Protein AF-A0A662W410-F1 (afdb_monomer_lite)

Foldseek 3Di:
DKAWQKKKKKFKFLALPLDDPVLVVVLCVVVPWDWDDDDDDQPADPVRDGPDDPPPVDWTWTWDDDPPKIKIWTWGSQPCDVLRHRMIMIMIMISDLVVRLVVVVVVVVVCVVVVNPVRRQWMKMKIKIKAFAPCLVVLLVVCLDLVLVCLCCVLQVARWDDDDQWTWHDRPSDASTKIWHWACPPDPPNRIIMIMMMGIHPDSVCSVCVVVSVVSVVVSSD

pLDDT: mean 81.31, std 15.24, range [39.34, 97.38]

Secondary structure (DSSP, 8-state):
-EEEEEEEEEEEESSTTSS-HHHHHHHHHHTTPBPPPP-----B-TTSPBP------PPEEEEEEETTEEEEEEEETT--BTTBTT-EEEEEEES-HHHHHHHHHHHHHHHHHTT-GGGEEEEEEEEEEEEE-TTHHHHHHHTTSHHHHGGGHHHHSSPPEEETTEEE-S-TTSTT-EEEEEES-S-S-TTEEEEEEEEEESSGGGGGGHHHHHHHHHHHH-

Structure (mmCIF, N/CA/C/O backbone):
data_AF-A0A662W410-F1
#
_entry.id   AF-A0A662W410-F1
#
loop_
_atom_site.group_PDB
_atom_site.id
_atom_site.type_symbol
_atom_site.label_atom_id
_atom_site.label_alt_id
_atom_site.label_comp_id
_atom_site.label_asym_id
_atom_site.label_entity_id
_atom_site.label_seq_id
_atom_site.pdbx_PDB_ins_code
_atom_site.Cartn_x
_atom_site.Cartn_y
_atom_site.Cartn_z
_atom_site.occupancy
_atom_site.B_iso_or_equiv
_atom_site.auth_seq_id
_atom_site.auth_comp_id
_atom_site.auth_asym_id
_atom_site.auth_atom_id
_atom_site.pdbx_PDB_model_num
ATOM 1 N N . MET A 1 1 ? 20.066 -5.881 -10.248 1.00 77.06 1 MET A N 1
ATOM 2 C CA . MET A 1 1 ? 19.606 -6.468 -8.963 1.00 77.06 1 MET A CA 1
ATOM 3 C C . MET A 1 1 ? 18.553 -5.550 -8.358 1.00 77.06 1 MET A C 1
ATOM 5 O O . MET A 1 1 ? 18.804 -4.354 -8.312 1.00 77.06 1 MET A O 1
ATOM 9 N N . LEU A 1 2 ? 17.397 -6.066 -7.923 1.00 81.88 2 LEU A N 1
ATOM 10 C CA . LEU A 1 2 ? 16.370 -5.279 -7.224 1.00 81.88 2 LEU A CA 1
ATOM 11 C C . LEU A 1 2 ? 16.410 -5.587 -5.723 1.00 81.88 2 LEU A C 1
ATOM 13 O O . LEU A 1 2 ? 16.306 -6.747 -5.330 1.00 81.88 2 LEU A O 1
ATOM 17 N N . ARG A 1 3 ? 16.522 -4.549 -4.894 1.00 85.62 3 ARG A N 1
ATOM 18 C CA . ARG A 1 3 ? 16.372 -4.627 -3.439 1.00 85.62 3 ARG A CA 1
ATOM 19 C C . ARG A 1 3 ? 15.074 -3.945 -3.029 1.00 85.62 3 ARG A C 1
ATOM 21 O O . ARG A 1 3 ? 14.926 -2.744 -3.239 1.00 85.62 3 ARG A O 1
ATOM 28 N N . ILE A 1 4 ? 14.160 -4.687 -2.413 1.00 84.12 4 ILE A N 1
ATOM 29 C CA . ILE A 1 4 ? 12.928 -4.121 -1.853 1.00 84.12 4 ILE A CA 1
ATOM 30 C C . ILE A 1 4 ? 13.285 -3.328 -0.590 1.00 84.12 4 ILE A C 1
ATOM 32 O O . ILE A 1 4 ? 14.067 -3.786 0.242 1.00 84.12 4 ILE A O 1
ATOM 36 N N . LEU A 1 5 ? 12.756 -2.110 -0.491 1.00 87.94 5 LEU A N 1
ATOM 37 C CA . LEU A 1 5 ? 12.884 -1.244 0.680 1.00 87.94 5 LEU A CA 1
ATOM 38 C C . LEU A 1 5 ? 11.619 -1.275 1.531 1.00 87.94 5 LEU A C 1
ATOM 40 O O . LEU A 1 5 ? 11.706 -1.287 2.755 1.00 87.94 5 LEU A O 1
ATOM 44 N N . SER A 1 6 ? 10.453 -1.258 0.886 1.00 91.94 6 SER A N 1
ATOM 45 C CA . SER A 1 6 ? 9.172 -1.342 1.572 1.00 91.94 6 SER A CA 1
ATOM 46 C C . SER A 1 6 ? 8.074 -1.913 0.687 1.00 91.94 6 SER A C 1
ATOM 48 O O . SER A 1 6 ? 8.053 -1.721 -0.534 1.00 91.94 6 SER A O 1
ATOM 50 N N . THR A 1 7 ? 7.137 -2.577 1.352 1.00 93.56 7 THR A N 1
ATOM 51 C CA . THR A 1 7 ? 5.847 -3.000 0.822 1.00 93.56 7 THR A CA 1
ATOM 52 C C . THR A 1 7 ? 4.753 -2.319 1.631 1.00 93.56 7 THR A C 1
ATOM 54 O O . THR A 1 7 ? 4.834 -2.259 2.856 1.00 93.56 7 THR A O 1
ATOM 57 N N . SER A 1 8 ? 3.729 -1.816 0.949 1.00 95.50 8 SER A N 1
ATOM 58 C CA . SER A 1 8 ? 2.481 -1.350 1.545 1.00 95.50 8 SER A CA 1
ATOM 59 C C . SER A 1 8 ? 1.311 -2.103 0.929 1.00 95.50 8 SER A C 1
ATOM 61 O O . SER A 1 8 ? 1.246 -2.203 -0.295 1.00 95.50 8 SER A O 1
ATOM 63 N N . LEU A 1 9 ? 0.398 -2.612 1.752 1.00 97.38 9 LEU A N 1
ATOM 64 C CA . LEU A 1 9 ? -0.842 -3.267 1.329 1.00 97.38 9 LEU A CA 1
ATOM 65 C C . LEU A 1 9 ? -2.027 -2.515 1.930 1.00 97.38 9 LEU A C 1
ATOM 67 O O . LEU A 1 9 ? -2.060 -2.304 3.143 1.00 97.38 9 LEU A O 1
ATOM 71 N N . ALA A 1 10 ? -2.994 -2.114 1.107 1.00 96.88 10 ALA A N 1
ATOM 72 C CA . ALA A 1 10 ? -4.069 -1.219 1.515 1.00 96.88 10 ALA A CA 1
ATOM 73 C C . ALA A 1 10 ? -5.460 -1.703 1.092 1.00 96.88 10 ALA A C 1
ATOM 75 O O . ALA A 1 10 ? -5.645 -2.240 0.001 1.00 96.88 10 ALA A O 1
ATOM 76 N N . CYS A 1 11 ? -6.451 -1.447 1.945 1.00 97.12 11 CYS A N 1
ATOM 77 C CA . CYS A 1 11 ? -7.860 -1.423 1.561 1.00 97.12 11 CYS A CA 1
ATOM 78 C C . CYS A 1 11 ? -8.242 0.025 1.252 1.00 97.12 11 CYS A C 1
ATOM 80 O O . CYS A 1 11 ? -8.046 0.897 2.102 1.00 97.12 11 CYS A O 1
ATOM 82 N N . ILE A 1 12 ? -8.797 0.278 0.068 1.00 95.94 12 ILE A N 1
ATOM 83 C CA . ILE A 1 12 ? -9.310 1.591 -0.332 1.00 95.94 12 ILE A CA 1
ATOM 84 C C . ILE A 1 12 ? -10.833 1.576 -0.264 1.00 95.94 12 ILE A C 1
ATOM 86 O O . ILE A 1 12 ? -11.480 0.677 -0.804 1.00 95.94 12 ILE A O 1
ATOM 90 N N . PHE A 1 13 ? -11.400 2.625 0.322 1.00 95.56 13 PHE A N 1
ATOM 91 C CA . PHE A 1 13 ? -12.837 2.857 0.389 1.00 95.56 13 PHE A CA 1
ATOM 92 C C . PHE A 1 13 ? -13.218 4.097 -0.423 1.00 95.56 13 PHE A C 1
ATOM 94 O O . PHE A 1 13 ? -12.426 5.031 -0.562 1.00 95.56 13 PHE A O 1
ATOM 101 N N . SER A 1 14 ? -14.449 4.137 -0.940 1.00 92.31 14 SER A N 1
ATOM 102 C CA . SER A 1 14 ? -14.929 5.273 -1.752 1.00 92.31 14 SER A CA 1
ATOM 103 C C . SER A 1 14 ? -15.345 6.495 -0.927 1.00 92.31 14 SER A C 1
ATOM 105 O O . SER A 1 14 ? -15.604 7.548 -1.508 1.00 92.31 14 SER A O 1
ATOM 107 N N . TYR A 1 15 ? -15.410 6.348 0.398 1.00 90.25 15 TYR A N 1
ATOM 108 C CA . TYR A 1 15 ? -15.907 7.357 1.328 1.00 90.25 15 TYR A CA 1
ATOM 109 C C . TYR A 1 15 ? -14.915 7.586 2.476 1.00 90.25 15 TYR A C 1
ATOM 111 O O . TYR A 1 15 ? -14.186 6.658 2.851 1.00 90.25 15 TYR A O 1
ATOM 119 N N . PRO A 1 16 ? -14.872 8.805 3.040 1.00 87.31 16 PRO A N 1
ATOM 120 C CA . PRO A 1 16 ? -13.898 9.169 4.061 1.00 87.31 16 PRO A CA 1
ATOM 121 C C . PRO A 1 16 ? -14.120 8.435 5.391 1.00 87.31 16 PRO A C 1
ATOM 123 O O . PRO A 1 16 ? -13.166 7.969 6.005 1.00 87.31 16 PRO A O 1
ATOM 126 N N . ASP A 1 17 ? -15.372 8.254 5.805 1.00 87.69 17 ASP A N 1
ATOM 127 C CA . ASP A 1 17 ? -15.707 7.878 7.182 1.00 87.69 17 ASP A CA 1
ATOM 128 C C . ASP A 1 17 ? -16.260 6.445 7.298 1.00 87.69 17 ASP A C 1
ATOM 130 O O . ASP A 1 17 ? -17.206 6.195 8.038 1.00 87.69 17 ASP A O 1
ATOM 134 N N . ILE A 1 18 ? -15.680 5.495 6.551 1.00 93.25 18 ILE A N 1
ATOM 135 C CA . ILE A 1 18 ? -16.076 4.072 6.620 1.00 93.25 18 ILE A CA 1
ATOM 136 C C . ILE A 1 18 ? -15.586 3.404 7.908 1.00 93.25 18 ILE A C 1
ATOM 138 O O . ILE A 1 18 ? -16.308 2.615 8.510 1.00 93.25 18 ILE A O 1
ATOM 142 N N . ILE A 1 19 ? -14.359 3.709 8.338 1.00 93.25 19 ILE A N 1
ATOM 143 C CA . ILE A 1 19 ? -13.784 3.142 9.560 1.00 93.25 19 ILE A CA 1
ATOM 144 C C . ILE A 1 19 ? -13.885 4.164 10.693 1.00 93.25 19 ILE A C 1
ATOM 146 O O . ILE A 1 19 ? -13.343 5.273 10.599 1.00 93.25 19 ILE A O 1
ATOM 150 N N . ASP A 1 20 ? -14.510 3.759 11.803 1.00 92.00 20 ASP A N 1
ATOM 151 C CA . ASP A 1 20 ? -14.455 4.514 13.052 1.00 92.00 20 ASP A CA 1
ATOM 152 C C . ASP A 1 20 ? -13.020 4.498 13.600 1.00 92.00 20 ASP A C 1
ATOM 154 O O . ASP A 1 20 ? -12.436 3.469 13.949 1.00 92.00 20 ASP A O 1
ATOM 158 N N . ARG A 1 21 ? -12.446 5.694 13.698 1.00 89.44 21 ARG A N 1
ATOM 159 C CA . ARG A 1 21 ? -11.072 5.929 14.141 1.00 89.44 21 ARG A CA 1
ATOM 160 C C . ARG A 1 21 ? -10.811 5.482 15.573 1.00 89.44 21 ARG A C 1
ATOM 162 O O . ARG A 1 21 ? -9.722 4.992 15.869 1.00 89.44 21 ARG A O 1
ATOM 169 N N . LYS A 1 22 ? -11.760 5.710 16.479 1.00 90.69 22 LYS A N 1
ATOM 170 C CA . LYS A 1 22 ? -11.620 5.356 17.896 1.00 90.69 22 LYS A CA 1
ATOM 171 C C . LYS A 1 22 ? -11.700 3.848 18.063 1.00 90.69 22 LYS A C 1
ATOM 173 O O . LYS A 1 22 ? -10.907 3.297 18.827 1.00 90.69 22 LYS A O 1
ATOM 178 N N . ASP A 1 23 ? -12.597 3.200 17.328 1.00 94.81 23 ASP A N 1
ATOM 179 C CA . ASP A 1 23 ? -12.696 1.742 17.299 1.00 94.81 23 ASP A CA 1
ATOM 180 C C . ASP A 1 23 ? -11.412 1.114 16.737 1.00 94.81 23 ASP A C 1
ATOM 182 O O . ASP A 1 23 ? -10.775 0.322 17.433 1.00 94.81 23 ASP A O 1
ATOM 186 N N . LEU A 1 24 ? -10.940 1.550 15.560 1.00 95.44 24 LEU A N 1
ATOM 187 C CA . LEU A 1 24 ? -9.682 1.060 14.982 1.00 95.44 24 LEU A CA 1
ATOM 188 C C . LEU A 1 24 ? -8.494 1.293 15.926 1.00 95.44 24 LEU A C 1
ATOM 190 O O . LEU A 1 24 ? -7.686 0.393 16.144 1.00 95.44 24 LEU A O 1
ATOM 194 N N . ALA A 1 25 ? -8.381 2.480 16.526 1.00 93.56 25 ALA A N 1
ATOM 195 C CA . ALA A 1 25 ? -7.316 2.774 17.481 1.00 93.56 25 ALA A CA 1
ATOM 196 C C . ALA A 1 25 ? -7.355 1.848 18.706 1.00 93.56 25 ALA A C 1
ATOM 198 O O . ALA A 1 25 ? -6.301 1.432 19.188 1.00 93.56 25 ALA A O 1
ATOM 199 N N . SER A 1 26 ? -8.548 1.530 19.211 1.00 95.25 26 SER A N 1
ATOM 200 C CA . SER A 1 26 ? -8.730 0.637 20.361 1.00 95.25 26 SER A CA 1
ATOM 201 C C . SER A 1 26 ? -8.345 -0.793 19.994 1.00 95.25 26 SER A C 1
ATOM 203 O O . SER A 1 26 ? -7.510 -1.392 20.670 1.00 95.25 26 SER A O 1
ATOM 205 N N . TYR A 1 27 ? -8.824 -1.275 18.846 1.00 96.56 27 TYR A N 1
ATOM 206 C CA . TYR A 1 27 ? -8.456 -2.574 18.293 1.00 96.56 27 TYR A CA 1
ATOM 207 C C . TYR A 1 27 ? -6.939 -2.722 18.108 1.00 96.56 27 TYR A C 1
ATOM 209 O O . TYR A 1 27 ? -6.340 -3.707 18.536 1.00 96.56 27 TYR A O 1
ATOM 217 N N . LEU A 1 28 ? -6.274 -1.721 17.523 1.00 96.00 28 LEU A N 1
ATOM 218 C CA . LEU A 1 28 ? -4.826 -1.755 17.310 1.00 96.00 28 LEU A CA 1
ATOM 219 C C . LEU A 1 28 ? -4.052 -1.805 18.636 1.00 96.00 28 LEU A C 1
ATOM 221 O O . LEU A 1 28 ? -3.091 -2.569 18.747 1.00 96.00 28 LEU A O 1
ATOM 225 N N . LYS A 1 29 ? -4.492 -1.073 19.669 1.00 95.56 29 LYS A N 1
ATOM 226 C CA . LYS A 1 29 ? -3.900 -1.165 21.018 1.00 95.56 29 LYS A CA 1
ATOM 227 C C . LYS A 1 29 ? -4.070 -2.553 21.625 1.00 95.56 29 LYS A C 1
ATOM 229 O O . LYS A 1 29 ? -3.105 -3.089 22.162 1.00 95.56 29 LYS A O 1
ATOM 234 N N . GLU A 1 30 ? -5.254 -3.152 21.508 1.00 95.88 30 GLU A N 1
ATOM 235 C CA . GLU A 1 30 ? -5.524 -4.516 21.987 1.00 95.88 30 GLU A CA 1
ATOM 236 C C . GLU A 1 30 ? -4.631 -5.556 21.298 1.00 95.88 30 GLU A C 1
ATOM 238 O O . GLU A 1 30 ? -4.193 -6.520 21.923 1.00 95.88 30 GLU A O 1
ATOM 243 N N . LYS A 1 31 ? -4.293 -5.338 20.022 1.00 95.06 31 LYS A N 1
ATOM 244 C CA . LYS A 1 31 ? -3.345 -6.169 19.259 1.00 95.06 31 LYS A CA 1
ATOM 245 C C . LYS A 1 31 ? -1.867 -5.843 19.530 1.00 95.06 31 LYS A C 1
ATOM 247 O O . LYS A 1 31 ? -0.979 -6.451 18.926 1.00 95.06 31 LYS A O 1
ATOM 252 N N . GLY A 1 32 ? -1.588 -4.920 20.452 1.00 94.69 32 GLY A N 1
ATOM 253 C CA . GLY A 1 32 ? -0.242 -4.568 20.904 1.00 94.69 32 GLY A CA 1
ATOM 254 C C . GLY A 1 32 ? 0.481 -3.537 20.034 1.00 94.69 32 GLY A C 1
ATOM 255 O O . GLY A 1 32 ? 1.708 -3.464 20.088 1.00 94.69 32 GLY A O 1
ATOM 256 N N . TYR A 1 33 ? -0.240 -2.758 19.223 1.00 95.50 33 TYR A N 1
ATOM 257 C CA . TYR A 1 33 ? 0.340 -1.632 18.493 1.00 95.50 33 TYR A CA 1
ATOM 258 C C . TYR A 1 33 ? 0.423 -0.388 19.374 1.00 95.50 33 TYR A C 1
ATOM 260 O O . TYR A 1 33 ? -0.468 -0.079 20.168 1.00 95.50 33 TYR A O 1
ATOM 268 N N . THR A 1 34 ? 1.493 0.372 19.178 1.00 94.94 34 THR A N 1
ATOM 269 C CA . THR A 1 34 ? 1.678 1.683 19.791 1.00 94.94 34 THR A CA 1
ATOM 270 C C . THR A 1 34 ? 1.107 2.752 18.869 1.00 94.94 34 THR A C 1
ATOM 272 O O . THR A 1 34 ? 1.459 2.810 17.693 1.00 94.94 34 THR A O 1
ATOM 275 N N . LEU A 1 35 ? 0.250 3.623 19.404 1.00 91.06 35 LEU A N 1
ATOM 276 C CA . LEU A 1 35 ? -0.185 4.836 18.712 1.00 91.06 35 LEU A CA 1
ATOM 277 C C . LEU A 1 35 ? 0.588 6.025 19.296 1.00 91.06 35 LEU A C 1
ATOM 279 O O . LEU A 1 35 ? 0.445 6.282 20.496 1.00 91.06 35 LEU A O 1
ATOM 283 N N . PRO A 1 36 ? 1.387 6.756 18.499 1.00 81.50 36 PRO A N 1
ATOM 284 C CA . PRO A 1 36 ? 2.016 7.988 18.941 1.00 81.50 36 PRO A CA 1
ATOM 285 C C . PRO A 1 36 ? 0.951 8.981 19.408 1.00 81.50 36 PRO A C 1
ATOM 287 O O . PRO A 1 36 ? -0.072 9.184 18.752 1.00 81.50 36 PRO A O 1
ATOM 290 N N . THR A 1 37 ? 1.203 9.641 20.532 1.00 66.94 37 THR A N 1
ATOM 291 C CA . THR A 1 37 ? 0.434 10.818 20.931 1.00 66.94 37 THR A CA 1
ATOM 292 C C . THR A 1 37 ? 0.701 11.940 19.933 1.00 66.94 37 THR A C 1
ATOM 294 O O . THR A 1 37 ? 1.854 12.269 19.652 1.00 66.94 37 THR A O 1
ATOM 297 N N . MET A 1 38 ? -0.361 12.538 19.387 1.00 58.75 38 MET A N 1
ATOM 298 C CA . MET A 1 38 ? -0.220 13.703 18.514 1.00 58.75 38 MET A CA 1
ATOM 299 C C . MET A 1 38 ? 0.464 14.830 19.291 1.00 58.75 38 MET A C 1
ATOM 301 O O . MET A 1 38 ? -0.033 15.259 20.334 1.00 58.75 38 MET A O 1
ATOM 305 N N . LYS A 1 39 ? 1.592 15.332 18.781 1.00 52.16 39 LYS A N 1
ATOM 306 C CA . LYS A 1 39 ? 2.090 16.642 19.200 1.00 52.16 39 LYS A CA 1
ATOM 307 C C . LYS A 1 39 ? 1.168 17.681 18.564 1.00 52.16 39 LYS A C 1
ATOM 309 O O . LYS A 1 39 ? 1.097 17.755 17.343 1.00 52.16 39 LYS A O 1
ATOM 314 N N . ARG A 1 40 ? 0.430 18.443 19.376 1.00 49.88 40 ARG A N 1
ATOM 315 C CA . ARG A 1 40 ? -0.246 19.656 18.898 1.00 49.88 40 ARG A CA 1
ATOM 316 C C . ARG A 1 40 ? 0.839 20.641 18.469 1.00 49.88 40 ARG A C 1
ATOM 318 O O . ARG A 1 40 ? 1.584 21.122 19.316 1.00 49.88 40 ARG A O 1
ATOM 325 N N . GLU A 1 41 ? 0.947 20.908 17.174 1.00 45.06 41 GLU A N 1
ATOM 326 C CA . GLU A 1 41 ? 1.665 22.081 16.683 1.00 45.06 41 GLU A CA 1
ATOM 327 C C . GLU A 1 41 ? 0.673 23.248 16.672 1.00 45.06 41 GLU A C 1
ATOM 329 O O . GLU A 1 41 ? -0.217 23.314 15.827 1.00 45.06 41 GLU A O 1
ATOM 334 N N . GLU A 1 42 ? 0.775 24.142 17.657 1.00 43.78 42 GLU A N 1
ATOM 335 C CA . GLU A 1 42 ? 0.083 25.430 17.600 1.00 43.78 42 GLU A CA 1
ATOM 336 C C . GLU A 1 42 ? 0.754 26.287 16.522 1.00 43.78 42 GLU A C 1
ATOM 338 O O . GLU A 1 42 ? 1.892 26.733 16.677 1.00 43.78 42 GLU A O 1
ATOM 343 N N . ILE A 1 43 ? 0.058 26.517 15.408 1.00 46.31 43 ILE A N 1
ATOM 344 C CA . ILE A 1 43 ? 0.503 27.473 14.393 1.00 46.31 43 ILE A CA 1
ATOM 345 C C . ILE A 1 43 ? 0.174 28.876 14.913 1.00 46.31 43 ILE A C 1
ATOM 347 O O . ILE A 1 43 ? -0.945 29.372 14.778 1.00 46.31 43 ILE A O 1
ATOM 351 N N . LEU A 1 44 ? 1.161 29.513 15.539 1.00 42.72 44 LEU A N 1
ATOM 352 C CA . LEU A 1 44 ? 1.097 30.913 15.952 1.00 42.72 44 LEU A CA 1
ATOM 353 C C . LEU A 1 44 ? 1.490 31.811 14.773 1.00 42.72 44 LEU A C 1
ATOM 355 O O . LEU A 1 44 ? 2.505 31.576 14.114 1.00 42.72 44 LEU A O 1
ATOM 359 N N . THR A 1 45 ? 0.724 32.872 14.508 1.00 49.19 45 THR A N 1
ATOM 360 C CA . THR A 1 45 ? 1.207 33.936 13.616 1.00 49.19 45 THR A CA 1
ATOM 361 C C . THR A 1 45 ? 2.363 34.691 14.259 1.00 49.19 45 THR A C 1
ATOM 363 O O . THR A 1 45 ? 2.511 34.729 15.480 1.00 49.19 45 THR A O 1
ATOM 366 N N . 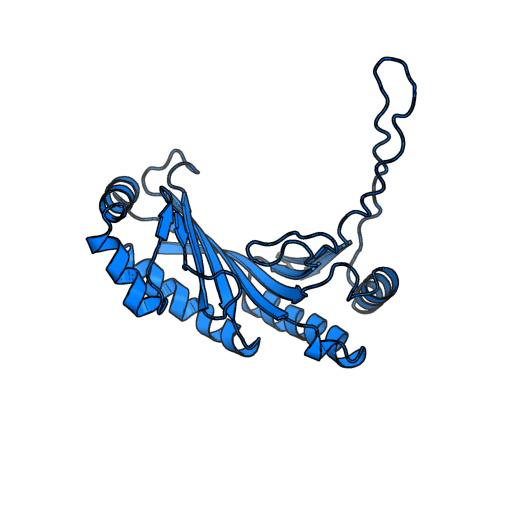SER A 1 46 ? 3.120 35.420 13.441 1.00 54.28 46 SER A N 1
ATOM 367 C CA . SER A 1 46 ? 4.097 36.421 13.893 1.00 54.28 46 SER A CA 1
ATOM 368 C C . SER A 1 46 ? 3.504 37.539 14.772 1.00 54.28 46 SER A C 1
ATOM 370 O O . SER A 1 46 ? 4.259 38.314 15.351 1.00 54.28 46 SER A O 1
ATOM 372 N N . SER A 1 47 ? 2.172 37.620 14.899 1.00 57.28 47 SER A N 1
ATOM 373 C CA . SER A 1 47 ? 1.440 38.533 15.786 1.00 57.28 47 SER A CA 1
ATOM 374 C C . SER A 1 47 ? 0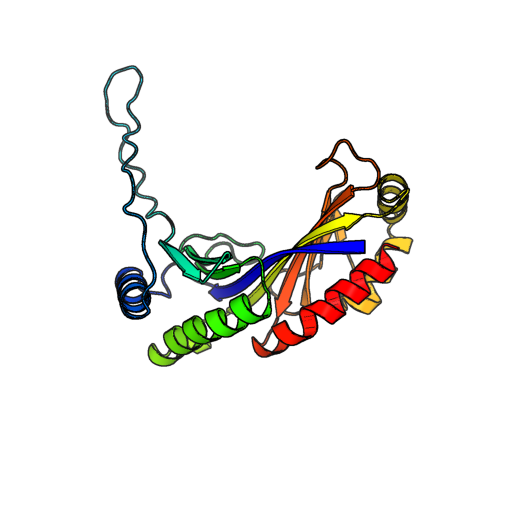.883 37.871 17.058 1.00 57.28 47 SER A C 1
ATOM 376 O O . SER A 1 47 ? 0.218 38.546 17.838 1.00 57.28 47 SER A O 1
ATOM 378 N N . GLY A 1 48 ? 1.144 36.577 17.288 1.00 51.03 48 GLY A N 1
ATOM 379 C CA . GLY A 1 48 ? 0.700 35.849 18.484 1.00 51.03 48 GLY A CA 1
ATOM 380 C C . GLY A 1 48 ? -0.789 35.487 18.508 1.00 51.03 48 GLY A C 1
ATOM 381 O O . GLY A 1 48 ? -1.290 35.067 19.548 1.00 51.03 48 GLY A O 1
ATOM 382 N N . PHE A 1 49 ? -1.503 35.634 17.387 1.00 41.44 49 PHE A N 1
ATOM 383 C CA . PHE A 1 49 ? -2.909 35.245 17.279 1.00 41.44 49 PHE A CA 1
ATOM 384 C C . PHE A 1 49 ? -3.022 33.836 16.675 1.00 41.44 49 PHE A C 1
ATOM 386 O O . PHE A 1 49 ? -2.417 33.580 15.629 1.00 41.44 49 PHE A O 1
ATOM 393 N N . PRO A 1 50 ? -3.791 32.917 17.286 1.00 46.59 50 PRO A N 1
ATOM 394 C CA . PRO A 1 50 ? -4.033 31.607 16.698 1.00 46.59 50 PRO A CA 1
ATOM 395 C C . PRO A 1 50 ? -4.865 31.777 15.422 1.00 46.59 50 PRO A C 1
ATOM 397 O O . PRO A 1 50 ? -6.006 32.243 15.467 1.00 46.59 50 PRO A O 1
ATOM 400 N N . ILE A 1 51 ? -4.300 31.410 14.268 1.00 47.66 51 ILE A N 1
ATOM 401 C CA . ILE A 1 51 ? -5.118 31.145 13.080 1.00 47.66 51 ILE A CA 1
ATOM 402 C C . 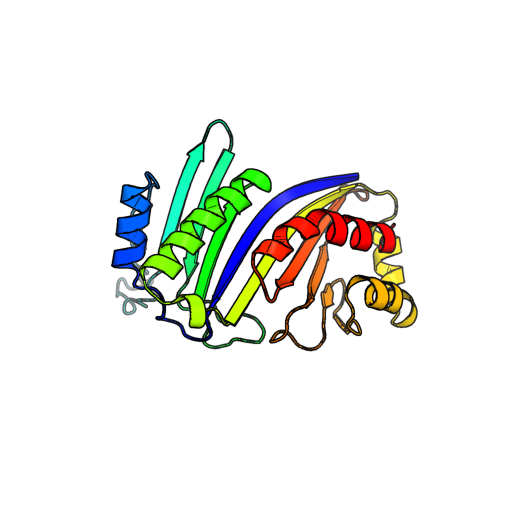ILE A 1 51 ? -5.867 29.861 13.409 1.00 47.66 51 ILE A C 1
ATOM 404 O O . ILE A 1 51 ? -5.227 28.876 13.768 1.00 47.66 51 ILE A O 1
ATOM 408 N N . GLY A 1 52 ? -7.200 29.914 13.368 1.00 42.19 52 GLY A N 1
ATOM 409 C CA . GLY A 1 52 ? -8.086 28.839 13.813 1.00 42.19 52 GLY A CA 1
ATOM 410 C C . GLY A 1 52 ? -7.567 27.440 13.481 1.00 4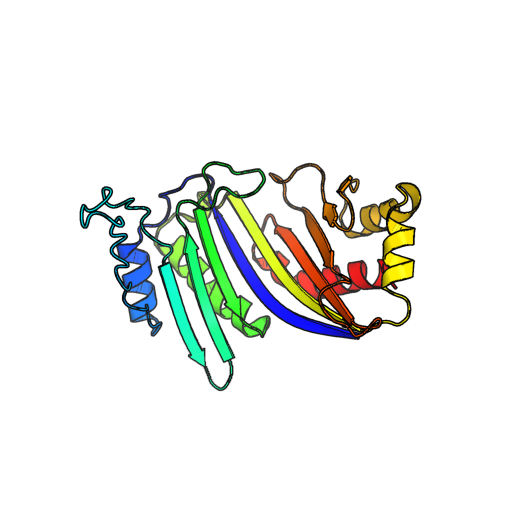2.19 52 GLY A C 1
ATOM 411 O O . GLY A 1 52 ? -7.039 27.210 12.393 1.00 42.19 52 GLY A O 1
ATOM 412 N N . GLU A 1 53 ? -7.713 26.524 14.441 1.00 40.00 53 GLU A N 1
ATOM 413 C CA . GLU A 1 53 ? -7.314 25.125 14.311 1.00 40.00 53 GLU A CA 1
ATOM 414 C C . GLU A 1 53 ? -7.901 24.553 13.012 1.00 40.00 53 GLU A C 1
ATOM 416 O O . GLU A 1 53 ? -9.100 24.288 12.902 1.00 40.00 53 GLU A O 1
ATOM 421 N N . ALA A 1 54 ? -7.051 24.354 12.003 1.00 39.34 54 ALA A N 1
ATOM 422 C CA . ALA A 1 54 ? -7.369 23.454 10.913 1.00 39.34 54 ALA A CA 1
ATOM 423 C C . ALA A 1 54 ? -7.392 22.047 11.519 1.00 39.34 54 ALA A C 1
ATOM 425 O O . ALA A 1 54 ? -6.383 21.346 11.538 1.00 39.34 54 ALA A O 1
ATOM 426 N N . PHE A 1 55 ? -8.543 21.649 12.062 1.00 42.56 55 PHE A N 1
ATOM 427 C CA . PHE A 1 55 ? -8.807 20.291 12.522 1.00 42.56 55 PHE A CA 1
ATOM 428 C C . PHE A 1 55 ? -8.941 19.359 11.312 1.00 42.56 55 PHE A C 1
ATOM 430 O O . PHE A 1 55 ? -9.987 18.771 11.058 1.00 42.56 55 PHE A O 1
ATOM 437 N N . ALA A 1 56 ? -7.877 19.219 10.525 1.00 51.56 56 ALA A N 1
ATOM 438 C CA . ALA A 1 56 ? -7.697 17.986 9.788 1.00 51.56 56 ALA A CA 1
ATOM 439 C C . ALA A 1 56 ? -7.368 16.936 10.849 1.00 51.56 56 ALA A C 1
ATOM 441 O O . ALA A 1 56 ? -6.282 16.974 11.424 1.00 51.56 56 ALA A O 1
ATOM 442 N N . GLU A 1 57 ? -8.316 16.054 11.173 1.00 57.22 57 GLU A N 1
ATOM 443 C CA . GLU A 1 57 ? -8.025 14.944 12.076 1.00 57.22 57 GLU A CA 1
ATOM 444 C C . GLU A 1 57 ? -6.881 14.125 11.460 1.00 57.22 57 GLU A C 1
ATOM 446 O O . GLU A 1 57 ? -7.077 13.482 10.424 1.00 57.22 57 GLU A O 1
ATOM 451 N N . PRO A 1 58 ? -5.668 14.138 12.033 1.00 67.81 58 PRO A N 1
ATOM 452 C CA . PRO A 1 58 ? -4.506 13.637 11.315 1.00 67.81 58 PRO A CA 1
ATOM 453 C C . PRO A 1 58 ? -4.586 12.114 11.212 1.00 67.81 58 PRO A C 1
ATOM 455 O O . PRO A 1 58 ? -5.226 11.495 12.058 1.00 67.81 58 PRO A O 1
ATOM 458 N N . PRO A 1 59 ? -3.969 11.481 10.209 1.00 78.94 59 PRO A N 1
ATOM 459 C CA . PRO A 1 59 ? -4.056 10.036 10.030 1.00 78.94 59 PRO A CA 1
ATOM 460 C C . PRO A 1 59 ? -3.709 9.259 11.307 1.00 78.94 59 PRO A C 1
ATOM 462 O O . PRO A 1 59 ? -2.832 9.665 12.075 1.00 78.94 59 PRO A O 1
ATOM 465 N N . ILE A 1 60 ? -4.370 8.123 11.536 1.00 83.62 60 ILE A N 1
ATOM 466 C CA . ILE A 1 60 ? -3.908 7.186 12.564 1.00 83.62 60 ILE A CA 1
ATOM 467 C C . ILE A 1 60 ? -2.631 6.558 12.036 1.00 83.62 60 ILE A C 1
ATOM 469 O O . ILE A 1 60 ? -2.653 5.900 11.000 1.00 83.62 60 ILE A O 1
ATOM 473 N N . VAL A 1 61 ? -1.543 6.736 12.774 1.00 88.06 61 VAL A N 1
ATOM 474 C CA . VAL A 1 61 ? -0.298 6.001 12.574 1.00 88.06 61 VAL A CA 1
ATOM 475 C C . VAL A 1 61 ? -0.140 5.099 13.784 1.00 88.06 61 VAL A C 1
ATOM 477 O O . VAL A 1 61 ? 0.003 5.590 14.898 1.00 88.06 61 VAL A O 1
ATOM 480 N N . ALA A 1 62 ? -0.205 3.791 13.597 1.00 93.12 62 ALA A N 1
ATOM 481 C CA . ALA A 1 62 ? 0.091 2.818 14.635 1.00 93.12 62 ALA A CA 1
ATOM 482 C C . ALA A 1 62 ? 1.320 2.021 14.216 1.00 93.12 62 ALA A C 1
ATOM 484 O O . ALA A 1 62 ? 1.506 1.766 13.032 1.00 93.12 62 ALA A O 1
ATOM 485 N N . TYR A 1 63 ? 2.158 1.621 15.164 1.00 94.69 63 TYR A N 1
ATOM 486 C CA . TYR A 1 63 ? 3.347 0.846 14.841 1.00 94.69 63 TYR A CA 1
ATOM 487 C C . TYR A 1 63 ? 3.622 -0.248 15.858 1.00 94.69 63 TYR A C 1
ATOM 489 O O . TYR A 1 63 ? 3.248 -0.159 17.030 1.00 94.69 63 TYR A O 1
ATOM 497 N N . LYS A 1 64 ? 4.321 -1.279 15.398 1.00 94.25 64 LYS A N 1
ATOM 498 C CA . LYS A 1 64 ? 4.868 -2.344 16.228 1.00 94.25 64 LYS A CA 1
ATOM 499 C C . LYS A 1 64 ? 6.295 -2.632 15.780 1.00 94.25 64 LYS A C 1
ATOM 501 O O . LYS A 1 64 ? 6.590 -2.604 14.587 1.00 94.25 64 LYS A O 1
ATOM 506 N N . ILE A 1 65 ? 7.176 -2.866 16.746 1.00 89.62 65 ILE A N 1
ATOM 507 C CA . ILE A 1 65 ? 8.552 -3.299 16.493 1.00 89.62 65 ILE A CA 1
ATOM 508 C C . ILE A 1 65 ? 8.600 -4.796 16.777 1.00 89.62 65 ILE A C 1
ATOM 510 O O . ILE A 1 65 ? 8.233 -5.219 17.875 1.00 89.62 65 ILE A O 1
ATOM 514 N N . ASP A 1 66 ? 9.020 -5.582 15.792 1.00 79.81 66 ASP A N 1
ATOM 515 C CA . ASP A 1 66 ? 9.169 -7.032 15.905 1.00 79.81 66 ASP A CA 1
ATOM 516 C C . ASP A 1 66 ? 10.571 -7.446 15.433 1.00 79.81 66 ASP A C 1
ATOM 518 O O . ASP A 1 66 ? 10.872 -7.513 14.236 1.00 79.81 66 ASP A O 1
ATOM 522 N N . GLY A 1 67 ? 11.473 -7.659 16.394 1.00 80.56 67 GLY A N 1
ATOM 523 C CA . GLY A 1 67 ? 12.901 -7.813 16.124 1.00 80.56 67 GLY A CA 1
ATOM 524 C C . GLY A 1 67 ? 13.525 -6.503 15.629 1.00 80.56 67 GLY A C 1
ATOM 525 O O . GLY A 1 67 ? 13.512 -5.503 16.344 1.00 80.56 67 GLY A O 1
ATOM 526 N N . THR A 1 68 ? 14.093 -6.517 14.420 1.00 77.12 68 THR A N 1
ATOM 527 C CA . THR A 1 68 ? 14.713 -5.339 13.779 1.00 77.12 68 THR A CA 1
ATOM 528 C C . THR A 1 68 ? 13.753 -4.532 12.914 1.00 77.12 68 THR A C 1
ATOM 530 O O . THR A 1 68 ? 14.096 -3.421 12.513 1.00 77.12 68 THR A O 1
ATOM 533 N N . ASP A 1 69 ? 12.568 -5.069 12.621 1.00 81.88 69 ASP A N 1
ATOM 534 C CA . ASP A 1 69 ? 11.652 -4.459 11.666 1.00 81.88 69 ASP A CA 1
ATOM 535 C C . ASP A 1 69 ? 10.542 -3.693 12.371 1.00 81.88 69 ASP A C 1
ATOM 537 O O . ASP A 1 69 ? 10.008 -4.100 13.408 1.00 81.88 69 ASP A O 1
ATOM 541 N N . LYS A 1 70 ? 10.167 -2.577 11.754 1.00 90.75 70 LYS A N 1
ATOM 542 C CA . LYS A 1 70 ? 9.005 -1.785 12.128 1.00 90.75 70 LYS A CA 1
ATOM 543 C C . LYS A 1 70 ? 7.874 -2.088 11.153 1.00 90.75 70 LYS A C 1
ATOM 545 O O . LYS A 1 70 ? 8.070 -2.021 9.940 1.00 90.75 70 LYS A O 1
ATOM 550 N N . ILE A 1 71 ? 6.707 -2.405 11.699 1.00 94.62 71 ILE A N 1
ATOM 551 C CA . ILE A 1 71 ? 5.463 -2.554 10.947 1.00 94.62 71 ILE A CA 1
ATOM 552 C C . ILE A 1 71 ? 4.577 -1.374 11.311 1.00 94.62 71 ILE A C 1
ATOM 554 O O . ILE A 1 71 ? 4.271 -1.164 12.486 1.00 94.62 71 ILE A O 1
ATOM 558 N N . ASP A 1 72 ? 4.189 -0.608 10.301 1.00 95.00 72 ASP A N 1
ATOM 559 C CA . ASP A 1 72 ? 3.327 0.556 10.422 1.00 95.00 72 ASP A CA 1
ATOM 560 C C . ASP A 1 72 ? 1.931 0.235 9.879 1.00 95.00 72 ASP A C 1
ATOM 562 O O . ASP A 1 72 ? 1.782 -0.422 8.853 1.00 95.00 72 ASP A O 1
ATOM 566 N N . ILE A 1 73 ? 0.900 0.722 10.557 1.00 96.56 73 ILE A N 1
ATOM 567 C CA . ILE A 1 73 ? -0.486 0.708 10.104 1.00 96.56 73 ILE A CA 1
ATOM 568 C C . ILE A 1 73 ? -0.940 2.159 10.008 1.00 96.56 73 ILE A C 1
ATOM 570 O O . ILE A 1 73 ? -0.922 2.894 10.997 1.00 96.56 73 ILE A O 1
ATOM 574 N N . LEU A 1 74 ? -1.336 2.570 8.808 1.00 94.81 74 LEU A N 1
ATOM 575 C CA . LEU A 1 74 ? -1.778 3.923 8.507 1.00 94.81 74 LEU A CA 1
ATOM 576 C C . LEU A 1 74 ? -3.246 3.898 8.094 1.00 94.81 74 LEU A C 1
ATOM 578 O O . LEU A 1 74 ? -3.578 3.275 7.086 1.00 94.81 74 LEU A O 1
ATOM 582 N N . TYR A 1 75 ? -4.097 4.617 8.823 1.00 94.94 75 TYR A N 1
ATOM 583 C CA . TYR A 1 75 ? -5.457 4.934 8.389 1.00 94.94 75 TYR A CA 1
ATOM 584 C C . TYR A 1 75 ? -5.589 6.426 8.106 1.00 94.94 75 TYR A C 1
ATOM 586 O O . TYR A 1 75 ? -5.321 7.259 8.975 1.00 94.94 75 TYR A O 1
ATOM 594 N N . ASN A 1 76 ? -6.022 6.758 6.894 1.00 92.12 76 ASN A N 1
ATOM 595 C CA . ASN A 1 76 ? -6.289 8.123 6.470 1.00 92.12 76 ASN A CA 1
ATOM 596 C C . ASN A 1 76 ? -7.726 8.218 5.949 1.00 92.12 76 ASN A C 1
ATOM 598 O O . ASN A 1 76 ? -8.041 7.652 4.901 1.00 92.12 76 ASN A O 1
ATOM 602 N N . ASN A 1 77 ? -8.575 8.962 6.661 1.00 89.88 77 ASN A N 1
ATOM 603 C CA . ASN A 1 77 ? -9.967 9.198 6.281 1.00 89.88 77 ASN A CA 1
ATOM 604 C C . ASN A 1 77 ? -10.130 10.250 5.171 1.00 89.88 77 ASN A C 1
ATOM 606 O O . ASN A 1 77 ? -11.230 10.468 4.699 1.00 89.88 77 ASN A O 1
ATOM 610 N N . ASN A 1 78 ? -9.066 10.908 4.709 1.00 86.38 78 ASN A N 1
ATOM 611 C CA . ASN A 1 78 ? -9.143 11.913 3.645 1.00 86.38 78 ASN A CA 1
ATOM 612 C C . ASN A 1 78 ? -7.995 11.742 2.646 1.00 86.38 78 ASN A C 1
ATOM 614 O O . ASN A 1 78 ? -7.171 12.635 2.433 1.00 86.38 78 ASN A O 1
ATOM 618 N N . ALA A 1 79 ? -7.914 10.551 2.060 1.00 84.56 79 ALA A N 1
ATOM 619 C CA . ALA A 1 79 ? -6.781 10.134 1.249 1.00 84.56 79 ALA A CA 1
ATOM 620 C C . ALA A 1 79 ? -6.748 10.751 -0.156 1.00 84.56 79 ALA A C 1
ATOM 622 O O . ALA A 1 79 ? -5.662 10.915 -0.708 1.00 84.56 79 ALA A O 1
ATOM 623 N N . LYS A 1 80 ? -7.917 11.090 -0.724 1.00 86.56 80 LYS A N 1
ATOM 624 C CA . LYS A 1 80 ? -8.066 11.706 -2.060 1.00 86.56 80 LYS A CA 1
ATOM 625 C C . LYS A 1 80 ? -7.221 11.007 -3.139 1.00 86.56 80 LYS A C 1
ATOM 627 O O . LYS A 1 80 ? -6.449 11.646 -3.856 1.00 86.56 80 LYS A O 1
ATOM 632 N N . LEU A 1 81 ? -7.324 9.682 -3.214 1.00 86.06 81 LEU A N 1
ATOM 633 C CA . LEU A 1 81 ? -6.494 8.868 -4.098 1.00 86.06 81 LEU A CA 1
ATOM 634 C C . LEU A 1 81 ? -6.844 9.104 -5.572 1.00 86.06 81 LEU A C 1
ATOM 636 O O . LEU A 1 81 ? -7.956 9.505 -5.919 1.00 86.06 81 LEU A O 1
ATOM 640 N N . ALA A 1 82 ? -5.902 8.807 -6.473 1.00 82.44 82 ALA A N 1
ATOM 641 C CA . ALA A 1 82 ? -6.161 8.861 -7.910 1.00 82.44 82 ALA A CA 1
ATOM 642 C C . ALA A 1 82 ? -7.364 7.969 -8.266 1.00 82.44 82 ALA A C 1
ATOM 644 O O . ALA A 1 82 ? -7.404 6.796 -7.891 1.00 82.44 82 ALA A O 1
ATOM 645 N N . GLY A 1 83 ? -8.354 8.535 -8.957 1.00 86.12 83 GLY A N 1
ATOM 646 C CA . GLY A 1 83 ? -9.622 7.866 -9.266 1.00 86.12 83 GLY A CA 1
ATOM 647 C C . GLY A 1 83 ? -10.668 7.885 -8.142 1.00 86.12 83 GLY A C 1
ATOM 648 O O . GLY A 1 83 ? -11.835 7.662 -8.441 1.00 86.12 83 GLY A O 1
ATOM 649 N N . PHE A 1 84 ? -10.298 8.216 -6.898 1.00 88.88 84 PHE A N 1
ATOM 650 C CA . PHE A 1 84 ? -11.190 8.238 -5.732 1.00 88.88 84 PHE A CA 1
ATOM 651 C C . PHE A 1 84 ? -11.019 9.538 -4.910 1.00 88.88 84 PHE A C 1
ATOM 653 O O . PHE A 1 84 ? -10.366 9.551 -3.867 1.00 88.88 84 PHE A O 1
ATOM 660 N N . PRO A 1 85 ? -11.602 10.669 -5.349 1.00 85.25 85 PRO A N 1
ATOM 661 C CA . PRO A 1 85 ? -11.378 11.981 -4.725 1.00 85.25 85 PRO A CA 1
ATOM 662 C C . PRO A 1 85 ? -11.953 12.116 -3.305 1.00 85.25 85 PRO A C 1
ATOM 664 O O . PRO A 1 85 ? -11.531 13.001 -2.565 1.00 85.25 85 PRO A O 1
ATOM 667 N N . SER A 1 86 ? -12.879 11.237 -2.917 1.00 88.94 86 SER A N 1
ATOM 668 C CA . SER A 1 86 ? -13.511 11.192 -1.591 1.00 88.94 86 SER A CA 1
ATOM 669 C C . SER A 1 86 ? -13.136 9.924 -0.813 1.00 88.94 86 SER A C 1
ATOM 671 O O . SER A 1 86 ? -13.925 9.435 -0.018 1.00 88.94 86 SER A O 1
ATOM 673 N N . SER A 1 87 ? -11.953 9.356 -1.054 1.00 92.31 87 SER A N 1
ATOM 674 C CA . SER A 1 87 ? -11.553 8.076 -0.460 1.00 92.31 87 SER A CA 1
ATOM 675 C C . SER A 1 87 ? -10.978 8.170 0.947 1.00 92.31 87 SER A C 1
ATOM 677 O O . SER A 1 87 ? -10.264 9.125 1.270 1.00 92.31 87 SER A O 1
ATOM 679 N N . SER A 1 88 ? -11.099 7.064 1.674 1.00 94.69 88 SER A N 1
ATOM 680 C CA . SER A 1 88 ? -10.217 6.693 2.781 1.00 94.69 88 SER A CA 1
ATOM 681 C C . SER A 1 88 ? -9.420 5.428 2.453 1.00 94.69 88 SER A C 1
ATOM 683 O O . SER A 1 88 ? -9.743 4.699 1.511 1.00 94.69 88 SER A O 1
ATOM 685 N N . PHE A 1 89 ? -8.361 5.162 3.217 1.00 95.50 89 PHE A N 1
ATOM 686 C CA . PHE A 1 89 ? -7.689 3.864 3.194 1.00 95.50 89 PHE A CA 1
ATOM 687 C C . PHE A 1 89 ? -7.177 3.477 4.575 1.00 95.50 89 PHE A C 1
ATOM 689 O O . PHE A 1 89 ? -6.817 4.338 5.379 1.00 95.50 89 PHE A O 1
ATOM 696 N N . VAL A 1 90 ? -7.054 2.170 4.795 1.00 97.00 90 VAL A N 1
ATOM 697 C CA . VAL A 1 90 ? -6.187 1.588 5.823 1.00 97.00 90 VAL A CA 1
ATOM 698 C C . VAL A 1 90 ? -5.099 0.783 5.125 1.00 97.00 90 VAL A C 1
ATOM 700 O O . VAL A 1 90 ? -5.384 0.037 4.191 1.00 97.00 90 VAL A O 1
ATOM 703 N N . SER A 1 91 ? -3.850 0.959 5.539 1.00 96.75 91 SER A N 1
ATOM 704 C CA . SER A 1 91 ? -2.696 0.294 4.938 1.00 96.75 91 SER A CA 1
ATOM 705 C C . SER A 1 91 ? -1.749 -0.248 5.992 1.00 96.75 91 SER A C 1
ATOM 707 O O . SER 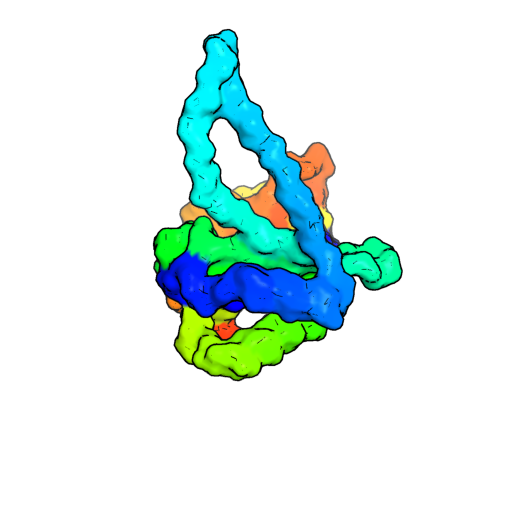A 1 91 ? -1.653 0.309 7.084 1.00 96.75 91 SER A O 1
ATOM 709 N N . VAL A 1 92 ? -1.048 -1.317 5.640 1.00 97.19 92 VAL A N 1
ATOM 710 C CA . VAL A 1 92 ? 0.029 -1.921 6.421 1.00 97.19 92 VAL A CA 1
ATOM 711 C C . VAL A 1 92 ? 1.322 -1.759 5.643 1.00 97.19 92 VAL A C 1
ATOM 713 O O . VAL A 1 92 ? 1.339 -2.066 4.456 1.00 97.19 92 VAL A O 1
ATOM 716 N N . VAL A 1 93 ? 2.391 -1.308 6.298 1.00 95.19 93 VAL A N 1
ATOM 717 C CA . VAL A 1 93 ? 3.684 -1.013 5.677 1.00 95.19 93 VAL A CA 1
ATOM 718 C C . VAL A 1 93 ? 4.822 -1.659 6.465 1.00 95.19 93 VAL A C 1
ATOM 720 O O . VAL A 1 93 ? 4.942 -1.440 7.670 1.00 95.19 93 VAL A O 1
ATOM 723 N N . SER A 1 94 ? 5.692 -2.414 5.794 1.00 93.81 94 SER A N 1
ATOM 724 C CA . SER A 1 94 ? 6.964 -2.889 6.363 1.00 93.81 94 SER A CA 1
ATOM 725 C C . SER A 1 94 ? 8.026 -3.129 5.287 1.00 93.81 94 SER A C 1
ATOM 727 O O . SER A 1 94 ? 7.751 -3.042 4.091 1.00 93.81 94 SER A O 1
ATOM 729 N N . GLY A 1 95 ? 9.263 -3.412 5.708 1.00 90.50 95 GLY A N 1
ATOM 730 C CA . GLY A 1 95 ? 10.364 -3.790 4.807 1.00 90.50 95 GLY A CA 1
ATOM 731 C C . GLY A 1 95 ? 10.300 -5.234 4.288 1.00 90.50 95 GLY A C 1
ATOM 732 O O . GLY A 1 95 ? 10.975 -5.562 3.318 1.00 90.50 95 GLY A O 1
ATOM 733 N N . ASP A 1 96 ? 9.476 -6.075 4.916 1.00 89.94 96 ASP A N 1
ATOM 734 C CA . ASP A 1 96 ? 9.331 -7.510 4.644 1.00 89.94 96 ASP A CA 1
ATOM 735 C C . ASP A 1 96 ? 7.900 -7.832 4.190 1.00 89.94 96 ASP A C 1
ATOM 737 O O . ASP A 1 96 ? 6.950 -7.438 4.874 1.00 89.94 96 ASP A O 1
ATOM 741 N N . PHE A 1 97 ? 7.751 -8.502 3.040 1.00 90.56 97 PHE A N 1
ATOM 742 C CA . PHE A 1 97 ? 6.454 -8.752 2.398 1.00 90.56 97 PHE A CA 1
ATOM 743 C C . PHE A 1 97 ? 5.587 -9.709 3.216 1.00 90.56 97 PHE A C 1
ATOM 745 O O . PHE A 1 97 ? 4.415 -9.422 3.453 1.00 90.56 97 PHE A O 1
ATOM 752 N N . GLU A 1 98 ? 6.151 -10.831 3.658 1.00 91.00 98 GLU A N 1
ATOM 753 C CA . GLU A 1 98 ? 5.453 -11.869 4.409 1.00 91.00 98 GLU A CA 1
ATOM 754 C C . GLU A 1 98 ? 4.856 -11.286 5.694 1.00 91.00 98 GLU A C 1
ATOM 756 O O . GLU A 1 98 ? 3.670 -11.470 5.975 1.00 91.00 98 GLU A O 1
ATOM 761 N N . ARG A 1 99 ? 5.632 -10.482 6.428 1.00 90.75 99 ARG A N 1
ATOM 762 C CA . ARG A 1 99 ? 5.156 -9.753 7.612 1.00 90.75 99 ARG A CA 1
ATOM 763 C C . ARG A 1 99 ? 4.099 -8.707 7.274 1.00 90.75 99 ARG A C 1
ATOM 765 O O . ARG A 1 99 ? 3.127 -8.585 8.030 1.00 90.75 99 ARG A O 1
ATOM 772 N N . THR A 1 100 ? 4.251 -7.968 6.165 1.00 93.88 100 THR A N 1
ATOM 773 C CA . THR A 1 100 ? 3.209 -7.030 5.706 1.00 93.88 100 THR A CA 1
ATOM 774 C C . THR A 1 100 ? 1.908 -7.785 5.454 1.00 93.88 100 THR A C 1
ATOM 776 O O . THR A 1 100 ? 0.855 -7.350 5.910 1.00 93.88 100 THR A O 1
ATOM 779 N N . TYR A 1 101 ? 1.969 -8.925 4.765 1.00 94.81 101 TYR A N 1
ATOM 780 C CA . TYR A 1 101 ? 0.803 -9.707 4.371 1.00 94.81 101 TYR A CA 1
ATOM 781 C C . TYR A 1 101 ? 0.094 -10.351 5.567 1.00 94.81 101 TYR A C 1
ATOM 783 O O . TYR A 1 101 ? -1.124 -10.228 5.690 1.00 94.81 101 TYR A O 1
ATOM 791 N N . GLU A 1 102 ? 0.828 -10.963 6.499 1.00 93.38 102 GLU A N 1
ATOM 792 C CA . GLU A 1 102 ? 0.228 -11.513 7.723 1.00 93.38 102 GLU A CA 1
ATOM 793 C C . GLU A 1 102 ? -0.405 -10.420 8.593 1.00 93.38 102 GLU A C 1
ATOM 795 O O . GLU A 1 102 ? -1.502 -10.593 9.126 1.00 93.38 102 GLU A O 1
ATOM 800 N N . THR A 1 103 ? 0.229 -9.249 8.683 1.00 94.75 103 THR A N 1
ATOM 801 C CA . THR A 1 103 ? -0.359 -8.106 9.391 1.00 94.75 103 THR A CA 1
ATOM 802 C C . THR A 1 103 ? -1.561 -7.528 8.641 1.00 94.75 103 THR A C 1
ATOM 804 O O . THR A 1 103 ? -2.536 -7.100 9.258 1.00 94.75 103 THR A O 1
ATOM 807 N N . PHE A 1 104 ? -1.547 -7.546 7.310 1.00 96.62 104 PHE A N 1
ATOM 808 C CA . PHE A 1 104 ? -2.686 -7.123 6.506 1.00 96.62 104 PHE A CA 1
ATOM 809 C C . PHE A 1 104 ? -3.911 -8.002 6.770 1.00 96.62 104 PHE A C 1
ATOM 811 O O . PHE A 1 104 ? -5.004 -7.464 6.937 1.00 96.62 104 PHE A O 1
ATOM 818 N N . LYS A 1 105 ? -3.746 -9.321 6.940 1.00 96.38 105 LYS A N 1
ATOM 819 C CA . LYS A 1 105 ? -4.854 -10.215 7.330 1.00 96.38 105 LYS A CA 1
ATOM 820 C C . LYS A 1 105 ? -5.516 -9.800 8.644 1.00 96.38 105 LYS A C 1
ATOM 822 O O . LYS A 1 105 ? -6.730 -9.907 8.757 1.00 96.38 105 LYS A O 1
ATOM 827 N N . LEU A 1 106 ? -4.762 -9.268 9.608 1.00 95.56 106 LEU A N 1
ATOM 828 C CA . LEU A 1 106 ? -5.323 -8.733 10.855 1.00 95.56 106 LEU A CA 1
ATOM 829 C C . LEU A 1 106 ? -6.247 -7.530 10.599 1.00 95.56 106 LEU A C 1
ATOM 831 O O . LEU A 1 106 ? -7.305 -7.429 11.217 1.00 95.56 106 LEU A O 1
ATOM 835 N N . ILE A 1 107 ? -5.898 -6.658 9.650 1.00 96.81 107 ILE A N 1
ATOM 836 C CA . ILE A 1 107 ? -6.783 -5.572 9.203 1.00 96.81 107 ILE A CA 1
ATOM 837 C C . ILE A 1 107 ? -8.009 -6.116 8.466 1.00 96.81 107 ILE A C 1
ATOM 839 O O . ILE A 1 107 ? -9.113 -5.614 8.660 1.00 96.81 107 ILE A O 1
ATOM 843 N N . GLN A 1 108 ? -7.859 -7.170 7.667 1.00 95.94 108 GLN A N 1
ATOM 844 C CA . GLN A 1 108 ? -9.005 -7.799 7.010 1.00 95.94 108 GLN A CA 1
ATOM 845 C C . GLN A 1 108 ? -9.969 -8.450 8.001 1.00 95.94 108 GLN A C 1
ATOM 847 O O . GLN A 1 108 ? -11.181 -8.323 7.833 1.00 95.94 108 GLN A O 1
ATOM 852 N N . SER A 1 109 ? -9.449 -9.106 9.043 1.00 96.31 109 SER A N 1
ATOM 853 C CA . SER A 1 109 ? -10.262 -9.611 10.149 1.00 96.31 109 SER A CA 1
ATOM 854 C C . SER A 1 109 ? -11.014 -8.473 10.827 1.00 96.31 109 SER A C 1
ATOM 856 O O . SER A 1 109 ? -12.221 -8.573 10.980 1.00 96.31 109 SER A O 1
ATOM 858 N N . TYR A 1 110 ? -10.338 -7.360 11.141 1.00 96.94 110 TYR A N 1
ATOM 859 C CA . TYR A 1 110 ? -10.990 -6.173 11.701 1.00 96.94 110 TYR A CA 1
ATOM 860 C C . TYR A 1 110 ? -12.162 -5.690 10.834 1.00 96.94 110 TYR A C 1
ATOM 862 O O . TYR A 1 110 ? -13.271 -5.543 11.335 1.00 96.94 110 TYR A O 1
ATOM 870 N N . ILE A 1 111 ? -11.935 -5.491 9.534 1.00 96.56 111 ILE A N 1
ATOM 871 C CA . ILE A 1 111 ? -12.966 -5.048 8.581 1.00 96.56 111 ILE A CA 1
ATOM 872 C C . ILE A 1 111 ? -14.135 -6.044 8.540 1.00 96.56 111 ILE A C 1
ATOM 874 O O . ILE A 1 111 ? -15.295 -5.636 8.570 1.00 96.56 111 ILE A O 1
ATOM 878 N N . SER A 1 112 ? -13.833 -7.343 8.509 1.00 95.88 112 SER A N 1
ATOM 879 C CA . SER A 1 112 ? -14.848 -8.400 8.454 1.00 95.88 112 SER A CA 1
ATOM 880 C C . SER A 1 112 ? -15.682 -8.460 9.733 1.00 95.88 112 SER A C 1
ATOM 882 O O . SER A 1 112 ? -16.900 -8.573 9.659 1.00 95.88 112 SER A O 1
ATOM 884 N N . ASP A 1 113 ? -15.052 -8.304 10.900 1.00 96.75 113 ASP A N 1
ATOM 885 C CA . ASP A 1 113 ? -15.727 -8.288 12.203 1.00 96.75 113 ASP A CA 1
ATOM 886 C C . ASP A 1 113 ? -16.697 -7.100 12.351 1.00 96.75 113 ASP A C 1
ATOM 888 O O . ASP A 1 113 ? -17.593 -7.140 13.193 1.00 96.75 113 ASP A O 1
ATOM 892 N N . ARG A 1 114 ? -16.509 -6.029 11.565 1.00 95.94 114 ARG A N 1
ATOM 893 C CA . ARG A 1 114 ? -17.381 -4.841 11.530 1.00 95.94 114 ARG A CA 1
ATOM 894 C C . ARG A 1 114 ? -18.399 -4.867 10.388 1.00 95.94 114 ARG A C 1
ATOM 896 O O . ARG A 1 114 ? -19.139 -3.903 10.244 1.00 95.94 114 ARG A O 1
ATOM 903 N N . ASP A 1 115 ? -18.437 -5.942 9.601 1.00 94.31 115 ASP A N 1
ATOM 904 C CA . ASP A 1 115 ? -19.332 -6.094 8.446 1.00 94.31 115 ASP A CA 1
ATOM 905 C C . ASP A 1 115 ? -19.196 -4.957 7.409 1.00 94.31 115 ASP A C 1
ATOM 907 O O . ASP A 1 115 ? -20.169 -4.507 6.815 1.00 94.31 115 ASP A O 1
ATOM 911 N N . ILE A 1 116 ? -17.965 -4.470 7.196 1.00 95.31 116 ILE A N 1
ATOM 912 C CA . ILE A 1 116 ? -17.651 -3.404 6.219 1.00 95.31 116 ILE A CA 1
ATOM 913 C C . ILE A 1 116 ? -16.801 -3.908 5.043 1.00 95.31 116 ILE A C 1
ATOM 915 O O . ILE A 1 116 ? -16.185 -3.132 4.312 1.00 95.31 116 ILE A O 1
ATOM 919 N N . SER A 1 117 ? -16.733 -5.225 4.841 1.00 94.81 117 SER A N 1
ATOM 920 C CA . SER A 1 117 ? -15.951 -5.832 3.752 1.00 94.81 117 SER A CA 1
ATOM 921 C C . SER A 1 117 ? -16.489 -5.469 2.365 1.00 94.81 117 SER A C 1
ATOM 923 O O . SER A 1 117 ? -15.710 -5.282 1.435 1.00 94.81 117 SER A O 1
ATOM 925 N N . ASN A 1 118 ? -17.809 -5.324 2.231 1.00 94.00 118 ASN A N 1
ATOM 926 C CA . ASN A 1 118 ? -18.490 -4.892 1.005 1.00 94.00 118 ASN A CA 1
ATOM 927 C C . ASN A 1 118 ? -18.238 -3.413 0.649 1.00 94.00 118 ASN A C 1
ATOM 929 O O . ASN A 1 118 ? -18.464 -3.022 -0.495 1.00 94.00 118 ASN A O 1
ATOM 933 N N . GLU A 1 119 ? -17.760 -2.604 1.598 1.00 95.50 119 GLU A N 1
ATOM 934 C CA . GLU A 1 119 ? -17.407 -1.196 1.379 1.00 95.50 119 GLU A CA 1
ATOM 935 C C . GLU A 1 119 ? -16.014 -1.028 0.751 1.00 95.50 119 GLU A C 1
ATOM 937 O O . GLU A 1 119 ? -15.669 0.055 0.257 1.00 95.50 119 GLU A O 1
ATOM 942 N N . ILE A 1 120 ? -15.189 -2.086 0.752 1.00 96.00 120 ILE A N 1
ATOM 943 C CA . ILE A 1 120 ? -13.881 -2.057 0.096 1.00 96.00 120 ILE A CA 1
ATOM 944 C C . ILE A 1 120 ? -14.102 -1.904 -1.402 1.00 96.00 120 ILE A C 1
ATOM 946 O O . ILE A 1 120 ? -14.674 -2.759 -2.076 1.00 96.00 120 ILE A O 1
ATOM 950 N N . LYS A 1 121 ? -13.590 -0.802 -1.945 1.00 95.06 121 LYS A N 1
ATOM 951 C CA . LYS A 1 121 ? -13.694 -0.517 -3.367 1.00 95.06 121 LYS A CA 1
ATOM 952 C C . LYS A 1 121 ? -12.613 -1.223 -4.167 1.00 95.06 121 LYS A C 1
ATOM 954 O O . LYS A 1 121 ? -12.886 -1.697 -5.268 1.00 95.06 121 LYS A O 1
ATOM 959 N N . ILE A 1 122 ? -11.386 -1.210 -3.652 1.00 95.62 122 ILE A N 1
ATOM 960 C CA . ILE A 1 122 ? -10.245 -1.838 -4.306 1.00 95.62 122 ILE A CA 1
ATOM 961 C C . ILE A 1 122 ? -9.118 -2.106 -3.308 1.00 95.62 122 ILE A C 1
ATOM 963 O O . ILE A 1 122 ? -8.991 -1.426 -2.286 1.00 95.62 122 ILE A O 1
ATOM 967 N N . TYR A 1 123 ? -8.281 -3.078 -3.638 1.00 96.50 123 TYR A N 1
ATOM 968 C CA . TYR A 1 123 ? -7.047 -3.370 -2.924 1.00 96.50 123 TYR A CA 1
ATOM 969 C C . TYR A 1 123 ? -5.885 -2.708 -3.657 1.00 96.50 123 TYR A C 1
ATOM 971 O O . TYR A 1 123 ? -5.835 -2.736 -4.884 1.00 96.50 123 TYR A O 1
ATOM 979 N N . GLU A 1 124 ? -4.954 -2.094 -2.936 1.00 95.50 124 GLU A N 1
ATOM 980 C CA . GLU A 1 124 ? -3.790 -1.439 -3.532 1.00 95.50 124 GLU A CA 1
ATOM 981 C C . GLU A 1 124 ? -2.518 -1.897 -2.837 1.00 95.50 124 GLU A C 1
ATOM 983 O O . GLU A 1 124 ? -2.397 -1.829 -1.615 1.00 95.50 124 GLU A O 1
ATOM 988 N N . ALA A 1 125 ? -1.550 -2.332 -3.633 1.00 94.88 125 ALA A N 1
ATOM 989 C CA . ALA A 1 125 ? -0.226 -2.655 -3.152 1.00 94.88 125 ALA A CA 1
ATOM 990 C C . ALA A 1 125 ? 0.784 -1.659 -3.720 1.00 94.88 125 ALA A C 1
ATOM 992 O O . ALA A 1 125 ? 0.790 -1.381 -4.920 1.00 94.88 125 ALA A O 1
ATOM 993 N N . THR A 1 126 ? 1.646 -1.126 -2.859 1.00 93.69 126 THR A N 1
ATOM 994 C CA . THR A 1 126 ? 2.757 -0.255 -3.249 1.00 93.69 126 THR A CA 1
ATOM 995 C C . THR A 1 126 ? 4.082 -0.905 -2.882 1.00 93.69 126 THR A C 1
ATOM 997 O O . THR A 1 126 ? 4.299 -1.266 -1.730 1.00 93.69 126 THR A O 1
ATOM 1000 N N . PHE A 1 127 ? 4.999 -0.966 -3.841 1.00 91.81 127 PHE A N 1
ATOM 1001 C CA . PHE A 1 127 ? 6.367 -1.445 -3.664 1.00 91.81 127 PHE A CA 1
ATOM 1002 C C . PHE A 1 127 ? 7.307 -0.297 -3.894 1.00 91.81 127 PHE A C 1
ATOM 1004 O O . PHE A 1 127 ? 7.162 0.444 -4.866 1.00 91.81 127 PHE A O 1
ATOM 1011 N N . THR A 1 128 ? 8.283 -0.173 -3.011 1.00 91.25 128 THR A N 1
ATOM 1012 C CA . THR A 1 128 ? 9.403 0.736 -3.195 1.00 91.25 128 THR A CA 1
ATOM 1013 C C . THR A 1 128 ? 10.683 -0.071 -3.089 1.00 91.25 128 THR A C 1
ATOM 1015 O O . THR A 1 128 ? 10.879 -0.813 -2.127 1.00 91.25 128 THR A O 1
ATOM 1018 N N . GLY A 1 129 ? 11.557 0.058 -4.078 1.00 89.94 129 GLY A N 1
ATOM 1019 C CA . GLY A 1 129 ? 12.815 -0.673 -4.134 1.00 89.94 129 GLY A CA 1
ATOM 1020 C C . GLY A 1 129 ? 13.913 0.112 -4.835 1.00 89.94 129 GLY A C 1
ATOM 1021 O O . GLY A 1 129 ? 13.655 1.099 -5.516 1.00 89.94 129 GLY A O 1
ATOM 1022 N N . LEU A 1 130 ? 15.148 -0.344 -4.662 1.00 88.00 130 LEU A N 1
ATOM 1023 C CA . LEU A 1 130 ? 16.317 0.151 -5.378 1.00 88.00 130 LEU A CA 1
ATOM 1024 C C . LEU A 1 130 ? 16.734 -0.874 -6.418 1.00 88.00 130 LEU A C 1
ATOM 1026 O O . LEU A 1 130 ? 16.987 -2.034 -6.087 1.00 88.00 130 LEU A O 1
ATOM 1030 N N . MET A 1 131 ? 16.829 -0.435 -7.665 1.00 85.31 131 MET A N 1
ATOM 1031 C CA . MET A 1 131 ? 17.369 -1.233 -8.748 1.00 85.31 131 MET A CA 1
ATOM 1032 C C . MET A 1 131 ? 18.791 -0.790 -9.058 1.00 85.31 131 MET A C 1
ATOM 1034 O O . MET A 1 131 ? 19.041 0.383 -9.326 1.00 85.31 131 MET A O 1
ATOM 1038 N N . GLU A 1 132 ? 19.707 -1.751 -9.029 1.00 84.06 132 GLU A N 1
ATOM 1039 C CA . GLU A 1 132 ? 21.089 -1.581 -9.454 1.00 84.06 132 GLU A CA 1
ATOM 1040 C C . GLU A 1 132 ? 21.279 -2.172 -10.858 1.00 84.06 132 GLU A C 1
ATOM 1042 O O . GLU A 1 132 ? 21.168 -3.396 -11.040 1.00 84.06 132 GLU A O 1
ATOM 1047 N N . LYS A 1 133 ? 21.527 -1.306 -11.847 1.00 78.88 133 LYS A N 1
ATOM 1048 C CA . LYS A 1 133 ? 21.757 -1.660 -13.251 1.00 78.88 133 LYS A CA 1
ATOM 1049 C C . LYS A 1 133 ? 22.556 -0.573 -13.981 1.00 78.88 133 LYS A C 1
ATOM 1051 O O . LYS A 1 133 ? 22.201 0.603 -13.955 1.00 78.88 133 LYS A O 1
ATOM 1056 N N . ASP A 1 134 ? 23.601 -0.986 -14.693 1.00 77.06 134 ASP A N 1
ATOM 1057 C CA . ASP A 1 134 ? 24.412 -0.088 -15.521 1.00 77.06 134 ASP A CA 1
ATOM 1058 C C . ASP A 1 134 ? 23.613 0.445 -16.718 1.00 77.06 134 ASP A C 1
ATOM 1060 O O . ASP A 1 134 ? 22.937 -0.314 -17.416 1.00 77.06 134 ASP A O 1
ATOM 1064 N N . GLY A 1 135 ? 23.711 1.753 -16.969 1.00 71.94 135 GLY A N 1
ATOM 1065 C CA . GLY A 1 135 ? 23.056 2.408 -18.105 1.00 71.94 135 GLY A CA 1
ATOM 1066 C C . GLY A 1 135 ? 21.533 2.524 -17.977 1.00 71.94 135 GLY A C 1
ATOM 1067 O O . GLY A 1 135 ? 20.839 2.720 -18.975 1.00 71.94 135 GLY A O 1
ATOM 1068 N N . LEU A 1 136 ? 20.984 2.342 -16.770 1.00 72.62 136 LEU A N 1
ATOM 1069 C CA . LEU A 1 136 ? 19.541 2.374 -16.541 1.00 72.62 136 LEU A CA 1
ATOM 1070 C C . LEU A 1 136 ? 18.939 3.732 -16.889 1.00 72.62 136 LEU A C 1
ATOM 1072 O O . LEU A 1 136 ? 17.860 3.792 -17.464 1.00 72.62 136 LEU A O 1
ATOM 1076 N N . LYS A 1 137 ? 19.654 4.815 -16.588 1.00 70.50 137 LYS A N 1
ATOM 1077 C CA . LYS A 1 137 ? 19.223 6.173 -16.904 1.00 70.50 137 LYS A CA 1
ATOM 1078 C C . LYS A 1 137 ? 18.992 6.340 -18.407 1.00 70.50 137 LYS A C 1
ATOM 1080 O O . LYS A 1 137 ? 17.907 6.740 -18.815 1.00 70.50 137 LYS A O 1
ATOM 1085 N N . GLU A 1 138 ? 19.965 5.962 -19.229 1.00 72.75 138 GLU A N 1
ATOM 1086 C CA . GLU A 1 138 ? 19.904 6.009 -20.693 1.00 72.75 138 GLU A CA 1
ATOM 1087 C C . GLU A 1 138 ? 18.809 5.089 -21.251 1.00 72.75 138 GLU A C 1
ATOM 1089 O O . GLU A 1 138 ? 18.076 5.474 -22.161 1.00 72.75 138 GLU A O 1
ATOM 1094 N N . ARG A 1 139 ? 18.647 3.893 -20.673 1.00 70.88 139 ARG A N 1
ATOM 1095 C CA . ARG A 1 139 ? 17.594 2.941 -21.058 1.00 70.88 139 ARG A CA 1
ATOM 1096 C C . ARG A 1 139 ? 16.200 3.458 -20.728 1.00 70.88 139 ARG A C 1
ATOM 1098 O O . ARG A 1 139 ? 15.326 3.415 -21.585 1.00 70.88 139 ARG A O 1
ATOM 1105 N N . VAL A 1 140 ? 15.988 4.006 -19.535 1.00 69.25 140 VAL A N 1
ATOM 1106 C CA . VAL A 1 140 ? 14.713 4.623 -19.145 1.00 69.25 140 VAL A CA 1
ATOM 1107 C C . VAL A 1 140 ? 14.340 5.743 -20.116 1.00 69.25 140 VAL A C 1
ATOM 1109 O O . VAL A 1 140 ? 13.190 5.797 -20.539 1.00 69.25 140 VAL A O 1
ATOM 1112 N N . TYR A 1 141 ? 15.302 6.567 -20.549 1.00 66.19 141 TYR A N 1
ATOM 1113 C CA . TYR A 1 141 ? 15.056 7.562 -21.598 1.00 66.19 141 TYR A CA 1
ATOM 1114 C C . TYR A 1 141 ? 14.623 6.935 -22.933 1.00 66.19 141 TYR A C 1
ATOM 1116 O O . TYR A 1 141 ? 13.777 7.513 -23.609 1.00 66.19 141 TYR A O 1
ATOM 1124 N N . SER A 1 142 ? 15.136 5.755 -23.297 1.00 65.69 142 SER A N 1
ATOM 1125 C CA . SER A 1 142 ? 14.699 5.039 -24.507 1.00 65.69 142 SER A CA 1
ATOM 1126 C C . SER A 1 142 ? 13.268 4.488 -24.409 1.00 65.69 142 SER A C 1
ATOM 1128 O O . SER A 1 142 ? 12.541 4.500 -25.396 1.00 65.69 142 SER A O 1
ATOM 1130 N N . PHE A 1 143 ? 12.800 4.116 -23.211 1.00 61.66 143 PHE A N 1
ATOM 1131 C CA . PHE A 1 143 ? 11.416 3.670 -22.981 1.00 61.66 143 PHE A CA 1
ATOM 1132 C C . PHE A 1 143 ? 10.381 4.811 -22.973 1.00 61.66 143 PHE A C 1
ATOM 1134 O O . PHE A 1 143 ? 9.181 4.552 -22.884 1.00 61.66 143 PHE A O 1
ATOM 1141 N N . LEU A 1 144 ? 10.809 6.074 -23.097 1.00 58.94 144 LEU A N 1
ATOM 1142 C CA . LEU A 1 144 ? 9.909 7.224 -23.266 1.00 58.94 144 LEU A CA 1
ATOM 1143 C C . LEU A 1 144 ? 9.310 7.313 -24.682 1.00 58.94 144 LEU A C 1
ATOM 1145 O O . LEU A 1 144 ? 8.545 8.237 -24.968 1.00 58.94 144 LEU A O 1
ATOM 1149 N N . HIS A 1 145 ? 9.630 6.364 -25.566 1.00 62.06 145 HIS A N 1
ATOM 1150 C CA . HIS A 1 145 ? 8.970 6.208 -26.855 1.00 62.06 145 HIS A CA 1
ATOM 1151 C C . HIS A 1 145 ? 7.710 5.324 -26.726 1.00 62.06 145 HIS A C 1
ATOM 1153 O O . HIS A 1 145 ? 7.781 4.231 -26.160 1.00 62.06 145 HIS A O 1
ATOM 1159 N N . PRO A 1 146 ? 6.550 5.747 -27.273 1.00 61.50 146 PRO A N 1
ATOM 1160 C CA . PRO A 1 146 ? 5.288 5.008 -27.153 1.00 61.50 146 PRO A CA 1
ATOM 1161 C C . PRO A 1 146 ? 5.336 3.549 -27.628 1.00 61.50 146 PRO A C 1
ATOM 1163 O O . PRO A 1 146 ? 4.607 2.716 -27.100 1.00 61.50 146 PRO A O 1
ATOM 1166 N N . GLU A 1 147 ? 6.178 3.233 -28.614 1.00 62.38 147 GLU A N 1
ATOM 1167 C CA . GLU A 1 147 ? 6.314 1.882 -29.177 1.00 62.38 147 GLU A CA 1
ATOM 1168 C C . GLU A 1 147 ? 6.996 0.911 -28.204 1.00 62.38 147 GLU A C 1
ATOM 1170 O O . GLU A 1 147 ? 6.577 -0.238 -28.079 1.00 62.38 147 GLU A O 1
ATOM 1175 N N . ASP A 1 148 ? 7.988 1.388 -27.451 1.00 63.19 148 ASP A N 1
ATOM 1176 C CA . ASP A 1 148 ? 8.699 0.595 -26.449 1.00 63.19 148 ASP A CA 1
ATOM 1177 C C . ASP A 1 148 ? 7.900 0.437 -25.153 1.00 63.19 148 ASP A C 1
ATOM 1179 O O . ASP A 1 148 ? 7.971 -0.611 -24.507 1.00 63.19 148 ASP A O 1
ATOM 1183 N N . ALA A 1 149 ? 7.068 1.425 -24.809 1.00 62.41 149 ALA A N 1
ATOM 1184 C CA . ALA A 1 149 ? 6.157 1.332 -23.674 1.00 62.41 149 ALA A CA 1
ATOM 1185 C C . ALA A 1 149 ? 5.141 0.187 -23.834 1.00 62.41 149 ALA A C 1
ATOM 1187 O O . ALA A 1 149 ? 4.752 -0.419 -22.837 1.00 62.41 149 ALA A O 1
ATOM 1188 N N . ARG A 1 150 ? 4.773 -0.194 -25.069 1.00 68.69 150 ARG A N 1
ATOM 1189 C CA . ARG A 1 150 ? 3.844 -1.314 -25.317 1.00 68.69 150 ARG A CA 1
ATOM 1190 C C . ARG A 1 150 ? 4.324 -2.657 -24.769 1.00 68.69 150 ARG A C 1
ATOM 1192 O O . ARG A 1 150 ? 3.510 -3.542 -24.535 1.00 68.69 150 ARG A O 1
ATOM 1199 N N . LYS A 1 151 ? 5.620 -2.822 -24.481 1.00 69.00 151 LYS A N 1
ATOM 1200 C CA . LYS A 1 151 ? 6.137 -4.021 -23.796 1.00 69.00 151 LYS A CA 1
ATOM 1201 C C . LYS A 1 151 ? 5.494 -4.223 -22.414 1.00 69.00 151 LYS A C 1
ATOM 1203 O O . LYS A 1 151 ? 5.341 -5.363 -21.982 1.00 69.00 151 LYS A O 1
ATOM 1208 N N . PHE A 1 152 ? 5.048 -3.145 -21.764 1.00 67.75 152 PHE A N 1
ATOM 1209 C CA . PHE A 1 152 ? 4.303 -3.199 -20.505 1.00 67.75 152 PHE A CA 1
ATOM 1210 C C . PHE A 1 152 ? 2.831 -3.609 -20.679 1.00 67.75 152 PHE A C 1
ATOM 1212 O O . PHE A 1 152 ? 2.252 -4.116 -19.720 1.00 67.75 152 PHE A O 1
ATOM 1219 N N . GLU A 1 153 ? 2.235 -3.476 -21.874 1.00 70.12 153 GLU A N 1
ATOM 1220 C CA . GLU A 1 153 ? 0.846 -3.907 -22.140 1.00 70.12 153 GLU A CA 1
ATOM 1221 C C . GLU A 1 153 ? 0.669 -5.399 -21.860 1.00 70.12 153 GLU A C 1
ATOM 1223 O O . GLU A 1 153 ? -0.321 -5.808 -21.262 1.00 70.12 153 GLU A O 1
ATOM 1228 N N . ASN A 1 154 ? 1.666 -6.209 -22.224 1.00 64.50 154 ASN A N 1
ATOM 1229 C CA . ASN A 1 154 ? 1.623 -7.659 -22.042 1.00 64.50 154 ASN A CA 1
ATOM 1230 C C . ASN A 1 154 ? 1.734 -8.095 -20.571 1.00 64.50 154 ASN A C 1
ATOM 1232 O O . ASN A 1 154 ? 1.279 -9.181 -20.228 1.00 64.50 154 ASN A O 1
ATOM 1236 N N . VAL A 1 155 ? 2.333 -7.266 -19.712 1.00 62.16 155 VAL A N 1
ATOM 1237 C CA . VAL A 1 155 ? 2.533 -7.557 -18.279 1.00 62.16 155 VAL A CA 1
ATOM 1238 C C . VAL A 1 155 ? 1.384 -6.995 -17.439 1.00 62.16 155 VAL A C 1
ATOM 1240 O O . VAL A 1 155 ? 0.975 -7.570 -16.430 1.00 62.16 155 VAL A O 1
ATOM 1243 N N . LEU A 1 156 ? 0.856 -5.844 -17.853 1.00 62.69 156 LEU A N 1
ATOM 1244 C CA . LEU A 1 156 ? -0.057 -5.037 -17.048 1.00 62.69 156 LEU A CA 1
ATOM 1245 C C . LEU A 1 156 ? -1.471 -4.973 -17.628 1.00 62.69 156 LEU A C 1
ATOM 1247 O O . LEU A 1 156 ? -2.364 -4.419 -16.993 1.00 62.69 156 LEU A O 1
ATOM 1251 N N . TYR A 1 157 ? -1.684 -5.600 -18.789 1.00 60.91 157 TYR A N 1
ATOM 1252 C CA . TYR A 1 157 ? -2.977 -5.788 -19.451 1.00 60.91 157 TYR A CA 1
ATOM 1253 C C . TYR A 1 157 ? -3.735 -4.481 -19.735 1.00 60.91 157 TYR A C 1
ATOM 1255 O O . TYR A 1 157 ? -4.958 -4.487 -19.871 1.00 60.91 157 TYR A O 1
ATOM 1263 N N . GLN A 1 158 ? -3.019 -3.357 -19.820 1.00 61.56 158 GLN A N 1
ATOM 1264 C CA . GLN A 1 158 ? -3.558 -2.030 -20.116 1.00 61.56 158 GLN A CA 1
ATOM 1265 C C . GLN A 1 158 ? -2.584 -1.244 -20.993 1.00 61.56 158 GLN A C 1
ATOM 1267 O O . GLN A 1 158 ? -1.367 -1.394 -20.862 1.00 61.56 158 GLN A O 1
ATOM 1272 N N . THR A 1 159 ? -3.126 -0.378 -21.852 1.00 61.81 159 THR A N 1
ATOM 1273 C CA . THR A 1 159 ? -2.336 0.547 -22.671 1.00 61.81 159 THR A CA 1
ATOM 1274 C C . THR A 1 159 ? -1.655 1.584 -21.770 1.00 61.81 159 THR A C 1
ATOM 1276 O O . THR A 1 159 ? -2.348 2.356 -21.102 1.00 61.81 159 THR A O 1
ATOM 1279 N N . PRO A 1 160 ? -0.314 1.647 -21.732 1.00 59.03 160 PRO A N 1
ATOM 1280 C CA . PRO A 1 160 ? 0.405 2.587 -20.888 1.00 59.03 160 PRO A CA 1
ATOM 1281 C C . PRO A 1 160 ? 0.204 4.025 -21.365 1.00 59.03 160 PRO A C 1
ATOM 1283 O O . PRO A 1 160 ? 0.353 4.336 -22.547 1.00 59.03 160 PRO A O 1
ATOM 1286 N N . THR A 1 161 ? -0.017 4.935 -20.421 1.00 56.06 161 THR A N 1
ATOM 1287 C CA . THR A 1 161 ? 0.156 6.374 -20.644 1.00 56.06 161 THR A CA 1
ATOM 1288 C C . THR A 1 161 ? 1.511 6.808 -20.092 1.00 56.06 161 THR A C 1
ATOM 1290 O O . THR A 1 161 ? 1.786 6.654 -18.899 1.00 56.06 161 THR A O 1
ATOM 1293 N N . LEU A 1 162 ? 2.360 7.361 -20.961 1.00 56.41 162 LEU A N 1
ATOM 1294 C CA . LEU A 1 162 ? 3.664 7.911 -20.591 1.00 56.41 162 LEU A CA 1
ATOM 1295 C C . LEU A 1 162 ? 3.505 9.327 -20.026 1.00 56.41 162 LEU A C 1
ATOM 1297 O O . LEU A 1 162 ? 3.015 10.228 -20.706 1.00 56.41 162 LEU A O 1
ATOM 1301 N N . VAL A 1 163 ? 3.962 9.542 -18.792 1.00 55.66 163 VAL A N 1
ATOM 1302 C CA . VAL A 1 163 ? 4.051 10.867 -18.162 1.00 55.66 163 VAL A CA 1
ATOM 1303 C C . VAL A 1 163 ? 5.470 11.044 -17.620 1.00 55.66 163 VAL A C 1
ATOM 1305 O O . VAL A 1 163 ? 5.719 10.820 -16.436 1.00 55.66 163 VAL A O 1
ATOM 1308 N N . SER A 1 164 ? 6.414 11.440 -18.483 1.00 62.81 164 SER A N 1
ATOM 1309 C CA . SER A 1 164 ? 7.852 11.464 -18.152 1.00 62.81 164 SER A CA 1
ATOM 1310 C C . SER A 1 164 ? 8.321 10.070 -17.683 1.00 62.81 164 SER A C 1
ATOM 1312 O O . SER A 1 164 ? 7.925 9.076 -18.281 1.00 62.81 164 SER A O 1
ATOM 1314 N N . PHE A 1 165 ? 9.091 9.960 -16.598 1.00 64.88 165 PHE A N 1
ATOM 1315 C CA . PHE A 1 165 ? 9.571 8.700 -15.997 1.00 64.88 165 PHE A CA 1
ATOM 1316 C C . PHE A 1 165 ? 8.497 7.838 -15.302 1.00 64.88 165 PHE A C 1
ATOM 1318 O O . PHE A 1 165 ? 8.804 7.027 -14.422 1.00 64.88 165 PHE A O 1
ATOM 1325 N N . ARG A 1 166 ? 7.223 8.055 -15.633 1.00 74.25 166 ARG A N 1
ATOM 1326 C CA . ARG A 1 166 ? 6.082 7.403 -14.996 1.00 74.25 166 ARG A CA 1
ATOM 1327 C C . ARG A 1 166 ? 5.211 6.742 -16.055 1.00 74.25 166 ARG A C 1
ATOM 1329 O O . ARG A 1 166 ? 4.734 7.409 -16.972 1.00 74.25 166 ARG A O 1
ATOM 1336 N N . ILE A 1 167 ? 5.001 5.442 -15.904 1.00 79.62 167 ILE A N 1
ATOM 1337 C CA . ILE A 1 167 ? 4.180 4.604 -16.776 1.00 79.62 167 ILE A CA 1
ATOM 1338 C C . ILE A 1 167 ? 2.931 4.236 -15.982 1.00 79.62 167 ILE A C 1
ATOM 1340 O O . ILE A 1 167 ? 3.043 3.652 -14.904 1.00 79.62 167 ILE A O 1
ATOM 1344 N N . ARG A 1 168 ? 1.746 4.597 -16.479 1.00 82.81 168 ARG A N 1
ATOM 1345 C CA . ARG A 1 168 ? 0.484 4.356 -15.764 1.00 82.81 168 ARG A CA 1
ATOM 1346 C C . ARG A 1 168 ? -0.540 3.648 -16.627 1.00 82.81 168 ARG A C 1
ATOM 1348 O O . ARG A 1 168 ? -0.585 3.883 -17.833 1.00 82.81 168 ARG A O 1
ATOM 1355 N N . GLY A 1 169 ? -1.401 2.879 -15.972 1.00 80.56 169 GLY A N 1
ATOM 1356 C CA . GLY A 1 169 ? -2.664 2.441 -16.549 1.00 80.56 169 GLY A CA 1
ATOM 1357 C C . GLY A 1 169 ? -3.605 3.620 -16.819 1.00 80.56 169 GLY A C 1
ATOM 1358 O O . GLY A 1 169 ? -3.455 4.711 -16.255 1.00 80.56 169 GLY A O 1
ATOM 1359 N N . ASP A 1 170 ? -4.596 3.392 -17.668 1.00 79.56 170 ASP A N 1
ATOM 1360 C CA . ASP A 1 170 ? -5.529 4.401 -18.173 1.00 79.56 170 ASP A CA 1
ATOM 1361 C C . ASP A 1 170 ? -6.669 4.714 -17.192 1.00 79.56 170 ASP A C 1
ATOM 1363 O O . ASP A 1 170 ? -7.041 5.877 -17.015 1.00 79.56 170 ASP A O 1
ATOM 1367 N N . ASN A 1 171 ? -7.196 3.696 -16.507 1.00 86.50 171 ASN A N 1
ATOM 1368 C CA . ASN A 1 171 ? -8.332 3.839 -15.608 1.00 86.50 171 ASN A CA 1
ATOM 1369 C C . ASN A 1 171 ? -7.978 3.497 -14.150 1.00 86.50 171 ASN A C 1
ATOM 1371 O O . ASN A 1 171 ? -8.072 2.330 -13.753 1.00 86.50 171 ASN A O 1
ATOM 1375 N N . PRO A 1 172 ? -7.674 4.502 -13.303 1.00 86.56 172 PRO A N 1
ATOM 1376 C CA . PRO A 1 172 ? -7.331 4.268 -11.905 1.00 86.56 172 PRO A CA 1
ATOM 1377 C C . PRO A 1 172 ? -8.436 3.567 -11.117 1.00 86.56 172 PRO A C 1
ATOM 1379 O O . PRO A 1 172 ? -8.147 2.885 -10.143 1.00 86.56 172 PRO A O 1
ATOM 1382 N N . GLN A 1 173 ? -9.702 3.660 -11.515 1.00 88.12 173 GLN A N 1
ATOM 1383 C CA . GLN A 1 173 ? -10.801 3.077 -10.740 1.00 88.12 173 GLN A CA 1
ATOM 1384 C C . GLN A 1 173 ? -10.927 1.551 -10.882 1.00 88.12 173 GLN A C 1
ATOM 1386 O O . GLN A 1 173 ? -11.821 0.964 -10.272 1.00 88.12 173 GLN A O 1
ATOM 1391 N N . THR A 1 174 ? -10.073 0.910 -11.685 1.00 87.88 174 THR A N 1
ATOM 1392 C CA . THR A 1 174 ? -10.207 -0.506 -12.052 1.00 87.88 174 THR A CA 1
ATOM 1393 C C . THR A 1 174 ? -9.103 -1.388 -11.466 1.00 87.88 174 THR A C 1
ATOM 1395 O O . THR A 1 174 ? -7.981 -0.919 -11.252 1.00 87.88 174 THR A O 1
ATOM 1398 N N . PRO A 1 175 ? -9.392 -2.680 -11.214 1.00 88.50 175 PRO A N 1
ATOM 1399 C CA . PRO A 1 175 ? -8.357 -3.678 -10.961 1.00 88.50 175 PRO A CA 1
ATOM 1400 C C . PRO A 1 175 ? -7.330 -3.718 -12.096 1.00 88.50 175 PRO A C 1
ATOM 1402 O O . PRO A 1 175 ? -7.646 -3.402 -13.240 1.00 88.50 175 PRO A O 1
ATOM 1405 N N . ASN A 1 176 ? -6.106 -4.133 -11.775 1.00 86.06 176 ASN A N 1
ATOM 1406 C CA . ASN A 1 176 ? -4.932 -4.135 -12.653 1.00 86.06 176 ASN A CA 1
ATOM 1407 C C . ASN A 1 176 ? -4.426 -2.759 -13.089 1.00 86.06 176 ASN A C 1
ATOM 1409 O O . ASN A 1 176 ? -3.364 -2.694 -13.707 1.00 86.06 176 ASN A O 1
ATOM 1413 N N . TRP A 1 177 ? -5.093 -1.666 -12.703 1.00 89.81 177 TRP A N 1
ATOM 1414 C CA . TRP A 1 177 ? -4.479 -0.356 -12.837 1.00 89.81 177 TRP A CA 1
ATOM 1415 C C . TRP A 1 177 ? -3.163 -0.307 -12.067 1.00 89.81 177 TRP A C 1
ATOM 1417 O O . TRP A 1 177 ? -3.052 -0.821 -10.948 1.00 89.81 177 TRP A O 1
ATOM 1427 N N . TYR A 1 178 ? -2.180 0.350 -12.666 1.00 87.94 178 TYR A N 1
ATOM 1428 C CA . TYR A 1 178 ? -0.852 0.464 -12.106 1.00 87.94 178 TYR A CA 1
ATOM 1429 C C . TYR A 1 178 ? -0.272 1.859 -12.283 1.00 87.94 178 TYR A C 1
ATOM 1431 O O . TYR A 1 178 ? -0.672 2.641 -13.151 1.00 87.94 178 TYR A O 1
ATOM 1439 N N . ASP A 1 179 ? 0.742 2.123 -11.475 1.00 88.25 179 ASP A N 1
ATOM 1440 C CA . ASP A 1 179 ? 1.558 3.313 -11.548 1.00 88.25 179 ASP A CA 1
ATOM 1441 C C . ASP A 1 179 ? 3.009 2.967 -11.237 1.00 88.25 179 ASP A C 1
ATOM 1443 O O . ASP A 1 179 ? 3.373 2.708 -10.088 1.00 88.25 179 ASP A O 1
ATOM 1447 N N . LEU A 1 180 ? 3.827 2.922 -12.280 1.00 87.75 180 LEU A N 1
ATOM 1448 C CA . LEU A 1 180 ? 5.246 2.634 -12.197 1.00 87.75 180 LEU A CA 1
ATOM 1449 C C . LEU A 1 180 ? 6.029 3.931 -12.359 1.00 87.75 180 LEU A C 1
ATOM 1451 O O . LEU A 1 180 ? 5.979 4.575 -13.402 1.00 87.75 180 LEU A O 1
ATOM 1455 N N . MET A 1 181 ? 6.794 4.283 -11.338 1.00 86.25 181 MET A N 1
ATOM 1456 C CA . MET A 1 181 ? 7.732 5.393 -11.340 1.00 86.25 181 MET A CA 1
ATOM 1457 C C . MET A 1 181 ? 9.151 4.843 -11.241 1.00 86.25 181 MET A C 1
ATOM 1459 O O . MET A 1 181 ? 9.457 4.081 -10.321 1.00 86.25 181 MET A O 1
ATOM 1463 N N . ILE A 1 182 ? 10.015 5.263 -12.161 1.00 83.12 182 ILE A N 1
ATOM 1464 C CA . ILE A 1 182 ? 11.446 4.957 -12.125 1.00 83.12 182 ILE A CA 1
ATOM 1465 C C . ILE A 1 182 ? 12.188 6.274 -11.941 1.00 83.12 182 ILE A C 1
ATOM 1467 O O . ILE A 1 182 ? 12.311 7.065 -12.868 1.00 83.12 182 ILE A O 1
ATOM 1471 N N . ASP A 1 183 ? 12.666 6.530 -10.731 1.00 80.62 183 ASP A N 1
ATOM 1472 C CA . ASP A 1 183 ? 13.419 7.736 -10.426 1.00 80.62 183 ASP A CA 1
ATOM 1473 C C . ASP A 1 183 ? 14.921 7.433 -10.470 1.00 80.62 183 ASP A C 1
ATOM 1475 O O . ASP A 1 183 ? 15.463 6.697 -9.646 1.00 80.62 183 ASP A O 1
ATOM 1479 N N . THR A 1 184 ? 15.599 7.992 -11.470 1.00 75.75 184 THR A N 1
ATOM 1480 C CA . THR A 1 184 ? 17.047 7.840 -11.674 1.00 75.75 184 THR A CA 1
ATOM 1481 C C . THR A 1 184 ? 17.855 8.948 -10.988 1.00 75.75 184 THR A C 1
ATOM 1483 O O . THR A 1 184 ? 19.064 9.026 -11.178 1.00 75.75 184 THR A O 1
ATOM 1486 N N . SER A 1 185 ? 17.200 9.865 -10.267 1.00 71.25 185 SER A N 1
ATOM 1487 C CA . SER A 1 185 ? 17.825 11.035 -9.627 1.00 71.25 185 SER A CA 1
ATOM 1488 C C . SER A 1 185 ? 18.100 10.853 -8.132 1.00 71.25 185 SER A C 1
ATOM 1490 O O . SER A 1 185 ? 18.741 11.695 -7.512 1.00 71.25 185 SER A O 1
ATOM 1492 N N . VAL A 1 186 ? 17.657 9.735 -7.553 1.00 67.75 186 VAL A N 1
ATOM 1493 C CA . VAL A 1 186 ? 17.677 9.487 -6.097 1.00 67.75 186 VAL A CA 1
ATOM 1494 C C . VAL A 1 186 ? 19.078 9.184 -5.557 1.00 67.75 186 VAL A C 1
ATOM 1496 O O . VAL A 1 186 ? 19.268 9.070 -4.348 1.00 67.75 186 VAL A O 1
ATOM 1499 N N . SER A 1 187 ? 20.069 9.026 -6.436 1.00 62.69 187 SER A N 1
ATOM 1500 C CA . SER A 1 187 ? 21.455 8.754 -6.074 1.00 62.69 187 SER A CA 1
ATOM 1501 C C . SER A 1 187 ? 22.415 9.402 -7.065 1.00 62.69 187 SER A C 1
ATOM 1503 O O . SER A 1 187 ? 22.153 9.439 -8.264 1.00 62.69 187 SER A O 1
ATOM 1505 N N . GLU A 1 188 ? 23.571 9.848 -6.571 1.00 66.50 188 GLU A N 1
ATOM 1506 C CA . GLU A 1 188 ? 24.710 10.220 -7.419 1.00 66.50 188 GLU A CA 1
ATOM 1507 C C . GLU A 1 188 ? 25.336 8.999 -8.115 1.00 66.50 188 GLU A C 1
ATOM 1509 O O . GLU A 1 188 ? 26.117 9.149 -9.053 1.00 66.50 188 GLU A O 1
ATOM 1514 N N . ASN A 1 189 ? 24.988 7.779 -7.683 1.00 71.81 189 ASN A N 1
ATOM 1515 C CA . ASN A 1 189 ? 25.416 6.553 -8.338 1.00 71.81 189 ASN A CA 1
ATOM 1516 C C . ASN A 1 189 ? 24.590 6.324 -9.621 1.00 71.81 189 ASN A C 1
ATOM 1518 O O . ASN A 1 189 ? 23.404 6.003 -9.520 1.00 71.81 189 ASN A O 1
ATOM 1522 N N . PRO A 1 190 ? 25.202 6.386 -10.822 1.00 68.50 190 PRO A N 1
ATOM 1523 C CA . PRO A 1 190 ? 24.492 6.225 -12.095 1.00 68.50 190 PRO A CA 1
ATOM 1524 C C . PRO A 1 190 ? 23.910 4.819 -12.303 1.00 68.50 190 PRO A C 1
ATOM 1526 O O . PRO A 1 190 ? 23.135 4.603 -13.232 1.00 68.50 190 PRO A O 1
ATOM 1529 N N . LYS A 1 191 ? 24.290 3.859 -11.454 1.00 77.31 191 LYS A N 1
ATOM 1530 C CA . LYS A 1 191 ? 23.799 2.481 -11.483 1.00 77.31 191 LYS A CA 1
ATOM 1531 C C . LYS A 1 191 ? 22.546 2.287 -10.643 1.00 77.31 191 LYS A C 1
ATOM 1533 O O . LYS A 1 191 ? 21.927 1.237 -10.748 1.00 77.31 191 LYS A O 1
ATOM 1538 N N . LEU A 1 192 ? 22.197 3.238 -9.778 1.00 80.06 192 LEU A N 1
ATOM 1539 C CA . LEU A 1 192 ? 21.130 3.076 -8.800 1.00 80.06 192 LEU A CA 1
ATOM 1540 C C . LEU A 1 192 ? 19.911 3.904 -9.201 1.00 80.06 192 LEU A C 1
ATOM 1542 O O . LEU A 1 192 ? 20.014 5.085 -9.518 1.00 80.06 192 LEU A O 1
ATOM 1546 N N . SER A 1 193 ? 18.729 3.305 -9.160 1.00 83.19 193 SER A N 1
ATOM 1547 C CA . SER A 1 193 ? 17.471 4.032 -9.340 1.00 83.19 193 SER A CA 1
ATOM 1548 C C . SER A 1 193 ? 16.415 3.513 -8.385 1.00 83.19 193 SER A C 1
ATOM 1550 O O . SER A 1 193 ? 16.392 2.331 -8.039 1.00 83.19 193 SER A O 1
ATOM 1552 N N . LEU A 1 194 ? 15.537 4.406 -7.948 1.00 86.25 194 LEU A N 1
ATOM 1553 C CA . LEU A 1 194 ? 14.381 4.044 -7.149 1.00 86.25 194 LEU A CA 1
ATOM 1554 C C . LEU A 1 194 ? 13.265 3.603 -8.085 1.00 86.25 194 LEU A C 1
ATOM 1556 O O . LEU A 1 194 ? 12.910 4.307 -9.027 1.00 86.25 194 LEU A O 1
ATOM 1560 N N . ILE A 1 195 ? 12.681 2.456 -7.788 1.00 87.25 195 ILE A N 1
ATOM 1561 C CA . ILE A 1 195 ? 11.463 1.994 -8.428 1.00 87.25 195 ILE A CA 1
ATOM 1562 C C . ILE A 1 195 ? 10.353 2.084 -7.400 1.00 87.25 195 ILE A C 1
ATOM 1564 O O . ILE A 1 195 ? 10.471 1.544 -6.298 1.00 87.25 195 ILE A O 1
ATOM 1568 N N . ARG A 1 196 ? 9.265 2.746 -7.780 1.00 90.25 196 ARG A N 1
ATOM 1569 C CA . ARG A 1 196 ? 8.007 2.695 -7.050 1.00 90.25 196 ARG A CA 1
ATOM 1570 C C . ARG A 1 196 ? 6.925 2.156 -7.965 1.00 90.25 196 ARG A C 1
ATOM 1572 O O . ARG A 1 196 ? 6.696 2.707 -9.034 1.00 90.25 196 ARG A O 1
ATOM 1579 N N . LEU A 1 197 ? 6.249 1.113 -7.518 1.00 90.06 197 LEU A N 1
ATOM 1580 C CA . LEU A 1 197 ? 5.171 0.472 -8.250 1.00 90.06 197 LEU A CA 1
ATOM 1581 C C . LEU A 1 197 ? 3.922 0.452 -7.382 1.00 90.06 197 LEU A C 1
ATOM 1583 O O . LEU A 1 197 ? 3.951 -0.098 -6.286 1.00 90.06 197 LEU A O 1
ATOM 1587 N N . VAL A 1 198 ? 2.837 1.026 -7.881 1.00 92.06 198 VAL A N 1
ATOM 1588 C CA . VAL A 1 198 ? 1.491 0.874 -7.327 1.00 92.06 198 VAL A CA 1
ATOM 1589 C C . VAL A 1 198 ? 0.722 -0.064 -8.245 1.00 92.06 198 VAL A C 1
ATOM 1591 O O . VAL A 1 198 ? 0.750 0.136 -9.455 1.00 92.06 198 VAL A O 1
ATOM 1594 N N . ILE A 1 199 ? 0.048 -1.076 -7.702 1.00 92.19 199 ILE A N 1
ATOM 1595 C CA . ILE A 1 199 ? -0.854 -1.956 -8.457 1.00 92.19 199 ILE A CA 1
ATOM 1596 C C . ILE A 1 199 ? -2.141 -2.145 -7.665 1.00 92.19 199 ILE A C 1
ATOM 1598 O O . ILE A 1 199 ? -2.111 -2.363 -6.452 1.00 92.19 199 ILE A O 1
ATOM 1602 N N . ARG A 1 200 ? -3.268 -2.094 -8.374 1.00 93.06 200 ARG A N 1
ATOM 1603 C CA . ARG A 1 200 ? -4.596 -2.337 -7.822 1.00 93.06 200 ARG A CA 1
ATOM 1604 C C . ARG A 1 200 ? -5.104 -3.737 -8.140 1.00 93.06 200 ARG A C 1
ATOM 1606 O O . ARG A 1 200 ? -4.887 -4.254 -9.234 1.00 93.06 200 ARG A O 1
ATOM 1613 N N . PHE A 1 201 ? -5.821 -4.325 -7.193 1.00 93.50 201 PHE A N 1
ATOM 1614 C CA . PHE A 1 201 ? -6.361 -5.677 -7.267 1.00 93.50 201 PHE A CA 1
ATOM 1615 C C . PHE A 1 201 ? -7.834 -5.703 -6.888 1.00 93.50 201 PHE A C 1
ATOM 1617 O O . PHE A 1 201 ? -8.302 -4.888 -6.091 1.00 93.50 201 PHE A O 1
ATOM 1624 N N . SER A 1 202 ? -8.550 -6.664 -7.463 1.00 92.12 202 SER A N 1
ATOM 1625 C CA . SER A 1 202 ? -9.924 -6.976 -7.073 1.00 92.12 202 SER A CA 1
ATOM 1626 C C . SER A 1 202 ? -9.976 -7.709 -5.743 1.00 92.12 202 SER A C 1
ATOM 1628 O O . SER A 1 202 ? -10.886 -7.465 -4.963 1.00 92.12 202 SER A O 1
ATOM 1630 N N . GLU A 1 203 ? -8.992 -8.569 -5.481 1.00 93.06 203 GLU A N 1
ATOM 1631 C CA . GLU A 1 203 ? -8.984 -9.461 -4.328 1.00 93.06 203 GLU A CA 1
ATOM 1632 C C . GLU A 1 203 ? -7.648 -9.381 -3.565 1.00 93.06 203 GLU A C 1
ATOM 1634 O O . GLU A 1 203 ? -6.574 -9.267 -4.164 1.00 93.06 203 GLU A O 1
ATOM 1639 N N . PRO A 1 204 ? -7.667 -9.525 -2.232 1.00 91.25 204 PRO A N 1
ATOM 1640 C CA . PRO A 1 204 ? -6.480 -9.410 -1.384 1.00 91.25 204 PRO A CA 1
ATOM 1641 C C . PRO A 1 204 ? -5.505 -10.583 -1.559 1.00 91.25 204 PRO A C 1
ATOM 1643 O O . PRO A 1 204 ? -4.303 -10.451 -1.334 1.00 91.25 204 PRO A O 1
ATOM 1646 N N . THR A 1 205 ? -5.994 -11.753 -1.981 1.00 92.12 205 THR A N 1
ATOM 1647 C CA . THR A 1 205 ? -5.155 -12.927 -2.273 1.00 92.12 205 THR A CA 1
ATOM 1648 C C . THR A 1 205 ? -4.216 -12.690 -3.452 1.00 92.12 205 THR A C 1
ATOM 1650 O O . THR A 1 205 ? -3.202 -13.372 -3.584 1.00 92.12 205 THR A O 1
ATOM 1653 N N . GLU A 1 206 ? -4.521 -11.716 -4.312 1.00 92.56 206 GLU A N 1
ATOM 1654 C CA . GLU A 1 206 ? -3.687 -11.386 -5.465 1.00 92.56 206 GLU A CA 1
ATOM 1655 C C . GLU A 1 206 ? -2.363 -10.719 -5.077 1.00 92.56 206 GLU A C 1
ATOM 1657 O O . GLU A 1 206 ? -1.420 -10.764 -5.866 1.00 92.56 206 GLU A O 1
ATOM 1662 N N . TYR A 1 207 ? -2.233 -10.200 -3.849 1.00 91.38 207 TYR A N 1
ATOM 1663 C CA . TYR A 1 207 ? -0.965 -9.678 -3.332 1.00 91.38 207 TYR A CA 1
ATOM 1664 C C . TYR A 1 207 ? 0.166 -10.708 -3.356 1.00 91.38 207 TYR A C 1
ATOM 1666 O O . TYR A 1 207 ? 1.322 -10.338 -3.532 1.00 91.38 207 TYR A O 1
ATOM 1674 N N . LEU A 1 208 ? -0.146 -12.002 -3.261 1.00 88.75 208 LEU A N 1
ATOM 1675 C CA . LEU A 1 208 ? 0.854 -13.071 -3.343 1.00 88.75 208 LEU A CA 1
ATOM 1676 C C . LEU A 1 208 ? 1.542 -13.146 -4.716 1.00 88.75 208 LEU A C 1
ATOM 1678 O O . LEU A 1 208 ? 2.654 -13.651 -4.818 1.00 88.75 208 LEU A O 1
ATOM 1682 N N . LYS A 1 209 ? 0.912 -12.608 -5.767 1.00 85.19 209 LYS A N 1
ATOM 1683 C CA . LYS A 1 209 ? 1.450 -12.591 -7.138 1.00 85.19 209 LYS A CA 1
ATOM 1684 C C . LYS A 1 209 ? 2.408 -11.427 -7.385 1.00 85.19 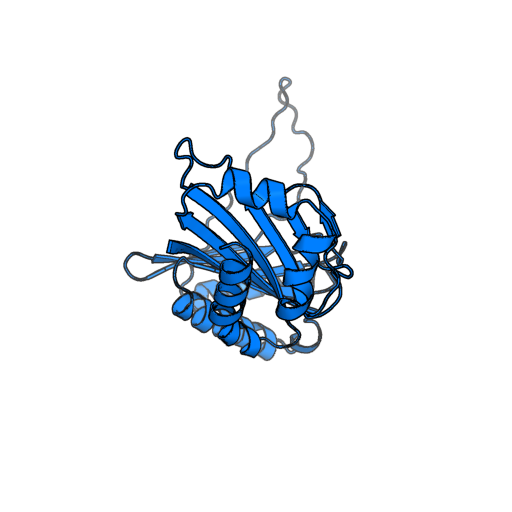209 LYS A C 1
ATOM 1686 O O . LYS A 1 209 ? 2.896 -11.244 -8.498 1.00 85.19 209 LYS A O 1
ATOM 1691 N N . ILE A 1 210 ? 2.635 -10.577 -6.386 1.00 82.44 210 ILE A N 1
ATOM 1692 C CA . ILE A 1 210 ? 3.260 -9.286 -6.637 1.00 82.44 210 ILE A CA 1
ATOM 1693 C C . ILE A 1 210 ? 4.744 -9.378 -6.958 1.00 82.44 210 ILE A C 1
ATOM 1695 O O . ILE A 1 210 ? 5.232 -8.634 -7.803 1.00 82.44 210 ILE A O 1
ATOM 1699 N N . ASN A 1 211 ? 5.445 -10.322 -6.333 1.00 79.12 211 ASN A N 1
ATOM 1700 C CA . ASN A 1 211 ? 6.853 -10.563 -6.611 1.00 79.12 211 ASN A CA 1
ATOM 1701 C C . ASN A 1 211 ? 7.052 -10.995 -8.068 1.00 79.12 211 ASN A C 1
ATOM 1703 O O . ASN A 1 211 ? 7.999 -10.540 -8.708 1.00 79.12 211 ASN A O 1
ATOM 1707 N N . ASP A 1 212 ? 6.137 -11.802 -8.609 1.00 82.69 212 ASP A N 1
ATOM 1708 C CA . ASP A 1 212 ? 6.164 -12.213 -10.013 1.00 82.69 212 ASP A CA 1
ATOM 1709 C C . ASP A 1 212 ? 5.882 -11.023 -10.936 1.00 82.69 212 ASP A C 1
ATOM 1711 O O . ASP A 1 212 ? 6.683 -10.750 -11.829 1.00 82.69 212 ASP A O 1
ATOM 1715 N N . LYS A 1 213 ? 4.849 -10.214 -10.642 1.00 80.25 213 LYS A N 1
ATOM 1716 C CA . LYS A 1 213 ? 4.568 -8.977 -11.397 1.00 80.25 213 LYS A CA 1
ATOM 1717 C C . LYS A 1 213 ? 5.759 -8.012 -11.402 1.00 80.25 213 LYS A C 1
ATOM 1719 O O . LYS A 1 213 ? 6.090 -7.436 -12.433 1.00 80.25 213 LYS A O 1
ATOM 1724 N N . ILE A 1 214 ? 6.433 -7.837 -10.264 1.00 78.50 214 ILE A N 1
ATOM 1725 C CA . ILE A 1 214 ? 7.630 -6.991 -10.162 1.00 78.50 214 ILE A CA 1
ATOM 1726 C C . ILE A 1 214 ? 8.762 -7.550 -11.023 1.00 78.50 214 ILE A C 1
ATOM 1728 O O . ILE A 1 214 ? 9.430 -6.782 -11.710 1.00 78.50 214 ILE A O 1
ATOM 1732 N N . ARG A 1 215 ? 8.986 -8.869 -11.011 1.00 80.44 215 ARG A N 1
ATOM 1733 C CA . ARG A 1 215 ? 10.014 -9.508 -11.846 1.00 80.44 215 ARG A CA 1
ATOM 1734 C C . ARG A 1 215 ? 9.730 -9.321 -13.331 1.00 80.44 215 ARG A C 1
ATOM 1736 O O . ARG A 1 215 ? 10.652 -8.984 -14.065 1.00 80.44 215 ARG A O 1
ATOM 1743 N N . GLU A 1 216 ? 8.482 -9.486 -13.756 1.00 81.81 216 GLU A N 1
ATOM 1744 C CA . GLU A 1 216 ? 8.059 -9.257 -15.142 1.00 81.81 216 GLU A CA 1
ATOM 1745 C C . GLU A 1 216 ? 8.279 -7.798 -15.563 1.00 81.81 216 GLU A C 1
ATOM 1747 O O . GLU A 1 216 ? 8.857 -7.539 -16.615 1.00 81.81 216 GLU A O 1
ATOM 1752 N N . ILE A 1 217 ? 7.911 -6.836 -14.710 1.00 75.50 217 ILE A N 1
ATOM 1753 C CA . ILE A 1 217 ? 8.148 -5.402 -14.940 1.00 75.50 217 ILE A CA 1
ATOM 1754 C C . ILE A 1 217 ? 9.645 -5.097 -15.039 1.00 75.50 217 ILE A C 1
ATOM 1756 O O . ILE A 1 217 ? 10.068 -4.388 -15.948 1.00 75.50 217 ILE A O 1
ATOM 1760 N N . VAL A 1 218 ? 10.455 -5.626 -14.118 1.00 74.06 218 VAL A N 1
ATOM 1761 C CA . VAL A 1 218 ? 11.911 -5.436 -14.138 1.00 74.06 218 VAL A CA 1
ATOM 1762 C C . VAL A 1 218 ? 12.513 -6.029 -15.407 1.00 74.06 218 VAL A C 1
ATOM 1764 O O . VAL A 1 218 ? 13.335 -5.367 -16.026 1.00 74.06 218 VAL A O 1
ATOM 1767 N N . ALA A 1 219 ? 12.071 -7.211 -15.841 1.00 78.38 219 ALA A N 1
ATOM 1768 C CA . ALA A 1 219 ? 12.550 -7.841 -17.069 1.00 78.38 219 ALA A CA 1
ATOM 1769 C C . ALA A 1 219 ? 12.247 -7.017 -18.332 1.00 78.38 219 ALA A C 1
ATOM 1771 O O . ALA A 1 219 ? 12.998 -7.101 -19.295 1.00 78.38 219 ALA A O 1
ATOM 1772 N N . VAL A 1 220 ? 11.179 -6.212 -18.336 1.00 73.56 220 VAL A N 1
ATOM 1773 C CA . VAL A 1 220 ? 10.895 -5.267 -19.430 1.00 73.56 220 VAL A CA 1
ATOM 1774 C C . VAL A 1 220 ? 11.841 -4.060 -19.404 1.00 73.56 220 VAL A C 1
ATOM 1776 O O . VAL A 1 220 ? 12.151 -3.509 -20.458 1.00 73.56 220 VAL A O 1
ATOM 1779 N N . ILE A 1 221 ? 12.283 -3.635 -18.215 1.00 70.44 221 ILE A N 1
ATOM 1780 C CA . ILE A 1 221 ? 13.210 -2.505 -18.043 1.00 70.44 221 ILE A CA 1
ATOM 1781 C C . ILE A 1 221 ? 14.670 -2.916 -18.339 1.00 70.44 221 ILE A C 1
ATOM 1783 O O . ILE A 1 221 ? 15.482 -2.077 -18.747 1.00 70.44 221 ILE A O 1
ATOM 1787 N N . GLU A 1 222 ? 15.028 -4.181 -18.090 1.00 66.94 222 GLU A N 1
ATOM 1788 C CA . GLU A 1 222 ? 16.351 -4.762 -18.385 1.00 66.94 222 GLU A CA 1
ATOM 1789 C C . GLU A 1 222 ? 16.624 -4.984 -19.879 1.00 66.94 222 GLU A C 1
ATOM 1791 O O . GLU A 1 222 ? 17.829 -4.889 -20.228 1.00 66.94 222 GLU A O 1
#

Sequence (222 aa):
MLRILSTSLACIFSYPDIIDRKDLASYLKEKGYTLPTMKREEILTSSGFPIGEAFAEPPIVAYKIDGTDKIDILYNNNAKLAGFPSSSFVSVVSGDFERTYETFKLIQSYISDRDISNEIKIYEATFTGLMEKDGLKERVYSFLHPEDARKFENVLYQTPTLVSFRIRGDNPQTPNWYDLMIDTSVSENPKLSLIRLVIRFSEPTEYLKINDKIREIVAVIE

Radius of gyration: 19.46 Å; chains: 1; bounding box: 45×52×51 Å